Protein AF-A0A9P5RF65-F1 (afdb_monomer_lite)

Structure (mmCIF, N/CA/C/O backbone):
data_AF-A0A9P5RF65-F1
#
_entry.id   AF-A0A9P5RF65-F1
#
loop_
_atom_site.group_PDB
_atom_site.id
_atom_site.type_symbol
_atom_site.label_atom_id
_atom_site.label_alt_id
_atom_site.label_comp_id
_atom_site.label_asym_id
_atom_site.label_entity_id
_atom_site.label_seq_id
_atom_site.pdbx_PDB_ins_code
_atom_site.Cartn_x
_atom_site.Cartn_y
_atom_site.Cartn_z
_atom_site.occupancy
_atom_site.B_iso_or_equiv
_atom_site.auth_seq_id
_atom_site.auth_comp_id
_atom_site.auth_asym_id
_atom_site.auth_atom_id
_atom_site.pdbx_PDB_model_num
ATOM 1 N N . MET A 1 1 ? 21.392 26.574 -30.407 1.00 49.53 1 MET A N 1
ATOM 2 C CA . MET A 1 1 ? 20.134 25.913 -30.005 1.00 49.53 1 MET A CA 1
ATOM 3 C C . MET A 1 1 ? 20.421 24.426 -30.017 1.00 49.53 1 MET A C 1
ATOM 5 O O . MET A 1 1 ? 20.923 23.963 -31.031 1.00 49.53 1 MET A O 1
ATOM 9 N N . ALA A 1 2 ? 20.273 23.731 -28.889 1.00 62.09 2 ALA A N 1
ATOM 10 C CA . ALA A 1 2 ? 20.529 22.292 -28.839 1.00 62.09 2 ALA A CA 1
ATOM 11 C C . ALA A 1 2 ? 19.418 21.564 -29.612 1.00 62.09 2 ALA A C 1
ATOM 13 O O . ALA A 1 2 ? 18.245 21.875 -29.414 1.00 62.09 2 ALA A O 1
ATOM 14 N N . GLU A 1 3 ? 19.777 20.659 -30.522 1.00 73.19 3 GLU A N 1
ATOM 15 C CA . GLU A 1 3 ? 18.795 19.821 -31.211 1.00 73.19 3 GLU A CA 1
ATOM 16 C C . GLU A 1 3 ? 18.183 18.823 -30.223 1.00 73.19 3 GLU A C 1
ATOM 18 O O . GLU A 1 3 ? 18.904 18.109 -29.526 1.00 73.19 3 GLU A O 1
ATOM 23 N N . LEU A 1 4 ? 16.849 18.785 -30.167 1.00 75.06 4 LEU A N 1
ATOM 24 C CA . LEU A 1 4 ? 16.094 17.826 -29.361 1.00 75.06 4 LEU A CA 1
ATOM 25 C C . LEU A 1 4 ? 16.375 16.404 -29.846 1.00 75.06 4 LEU A C 1
ATOM 27 O O . LEU A 1 4 ? 16.258 16.111 -31.045 1.00 75.06 4 LEU A O 1
ATOM 31 N N . THR A 1 5 ? 16.711 15.517 -28.910 1.00 90.56 5 THR A N 1
ATOM 32 C CA . THR A 1 5 ? 16.950 14.109 -29.224 1.00 90.56 5 THR A CA 1
ATOM 33 C C . THR A 1 5 ? 15.652 13.438 -29.681 1.00 90.56 5 THR A C 1
ATOM 35 O O . THR A 1 5 ? 14.548 13.938 -29.453 1.00 90.56 5 THR A O 1
ATOM 38 N N . ALA A 1 6 ? 15.759 12.271 -30.323 1.00 83.00 6 ALA A N 1
ATOM 39 C CA . ALA A 1 6 ? 14.580 11.473 -30.669 1.00 83.00 6 ALA A CA 1
ATOM 40 C C . ALA A 1 6 ? 13.730 11.131 -29.429 1.00 83.00 6 ALA A C 1
ATOM 42 O O . ALA A 1 6 ? 12.507 11.075 -29.519 1.00 83.00 6 ALA A O 1
ATOM 43 N N . MET A 1 7 ? 14.376 10.965 -28.270 1.00 80.94 7 MET A N 1
ATOM 44 C CA . MET A 1 7 ? 13.692 10.705 -27.008 1.00 80.94 7 MET A CA 1
ATOM 45 C C . MET A 1 7 ? 12.928 11.931 -26.506 1.00 80.94 7 MET A C 1
ATOM 47 O O . MET A 1 7 ? 11.814 11.784 -26.017 1.00 80.94 7 MET A O 1
ATOM 51 N N . ASP A 1 8 ? 13.494 13.129 -26.638 1.00 84.12 8 ASP A N 1
ATOM 52 C CA . ASP A 1 8 ? 12.827 14.352 -26.180 1.00 84.12 8 ASP A CA 1
ATOM 53 C C . ASP A 1 8 ? 11.572 14.627 -27.013 1.00 84.12 8 ASP A C 1
ATOM 55 O O . ASP A 1 8 ? 10.498 14.838 -26.463 1.00 84.12 8 ASP A O 1
ATOM 59 N N . LYS A 1 9 ? 11.665 14.455 -28.338 1.00 88.75 9 LYS A N 1
ATOM 60 C CA . LYS A 1 9 ? 10.505 14.548 -29.240 1.00 88.75 9 LYS A CA 1
ATOM 61 C C . LYS A 1 9 ? 9.417 13.525 -28.903 1.00 88.75 9 LYS A C 1
ATOM 63 O O . LYS A 1 9 ? 8.235 13.841 -28.981 1.00 88.75 9 LYS A O 1
ATOM 68 N N . ALA A 1 10 ? 9.808 12.302 -28.538 1.00 84.31 10 ALA A N 1
ATOM 69 C CA . ALA A 1 10 ? 8.864 11.260 -28.146 1.00 84.31 10 ALA A CA 1
ATOM 70 C C . ALA A 1 10 ? 8.177 11.574 -26.808 1.00 84.31 10 ALA A C 1
ATOM 72 O O . ALA A 1 10 ? 6.979 11.339 -26.678 1.00 84.31 10 ALA A O 1
ATOM 73 N N . LYS A 1 11 ? 8.911 12.124 -25.830 1.00 79.81 11 LYS A N 1
ATOM 74 C CA . LYS A 1 11 ? 8.342 12.558 -24.545 1.00 79.81 11 LYS A CA 1
ATOM 75 C C . LYS A 1 11 ? 7.336 13.682 -24.734 1.00 79.81 11 LYS A C 1
ATOM 77 O O . LYS A 1 11 ? 6.240 13.581 -24.197 1.00 79.81 11 LYS A O 1
ATOM 82 N N . ASP A 1 12 ? 7.690 14.701 -25.510 1.00 88.62 12 ASP A N 1
ATOM 83 C CA . ASP A 1 12 ? 6.815 15.851 -25.745 1.00 88.62 12 ASP A CA 1
ATOM 84 C C . ASP A 1 12 ? 5.514 15.412 -26.429 1.00 88.62 12 ASP A C 1
ATOM 86 O O . ASP A 1 12 ? 4.427 15.711 -25.940 1.00 88.62 12 ASP A O 1
ATOM 90 N N . ALA A 1 13 ? 5.615 14.592 -27.480 1.00 89.75 13 ALA A N 1
ATOM 91 C CA . ALA A 1 13 ? 4.444 14.041 -28.160 1.00 8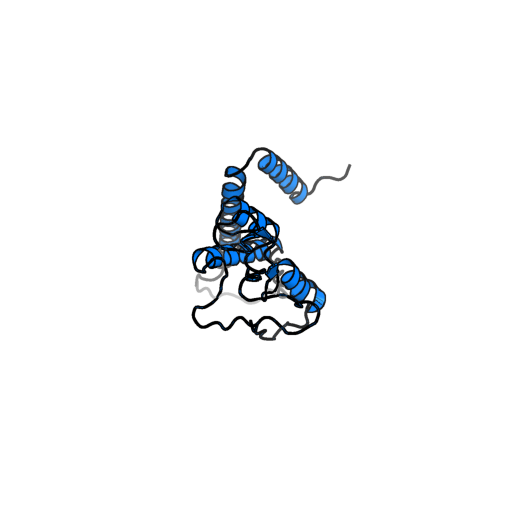9.75 13 ALA A CA 1
ATOM 92 C C . ALA A 1 13 ? 3.580 13.162 -27.238 1.00 89.75 13 ALA A C 1
ATOM 94 O O . ALA A 1 13 ? 2.355 13.178 -27.329 1.00 89.75 13 ALA A O 1
ATOM 95 N N . PHE A 1 14 ? 4.203 12.394 -26.340 1.00 89.19 14 PHE A N 1
ATOM 96 C CA . PHE A 1 14 ? 3.472 11.563 -25.388 1.00 89.19 14 PHE A CA 1
ATOM 97 C C . PHE A 1 14 ? 2.729 12.406 -24.346 1.00 89.19 14 PHE A C 1
ATOM 99 O O . PHE A 1 14 ? 1.573 12.125 -24.049 1.00 89.19 14 PHE A O 1
ATOM 106 N N . LEU A 1 15 ? 3.359 13.464 -23.828 1.00 85.50 15 LEU A N 1
ATOM 107 C CA . LEU A 1 15 ? 2.735 14.382 -22.874 1.00 85.50 15 LEU A CA 1
ATOM 108 C C . LEU A 1 15 ? 1.569 15.157 -23.496 1.00 85.50 15 LEU A C 1
ATOM 110 O O . LEU A 1 15 ? 0.539 15.314 -22.844 1.00 85.50 15 LEU A O 1
ATOM 114 N N . GLU A 1 16 ? 1.695 15.593 -24.752 1.00 89.75 16 GLU A N 1
ATOM 115 C CA . GLU A 1 16 ? 0.584 16.209 -25.489 1.00 89.75 16 GLU A CA 1
ATOM 116 C C . GLU A 1 16 ? -0.599 15.248 -25.635 1.00 89.75 16 GLU A C 1
ATOM 118 O O . GLU A 1 16 ? -1.745 15.654 -25.472 1.00 89.75 16 GLU A O 1
ATOM 123 N N . LEU A 1 17 ? -0.329 13.966 -25.884 1.00 87.81 17 LEU A N 1
ATOM 124 C CA . LEU A 1 17 ? -1.362 12.945 -26.032 1.00 87.81 17 LEU A CA 1
ATOM 125 C C . LEU A 1 17 ? -2.052 12.648 -24.691 1.00 87.81 17 LEU A C 1
ATOM 127 O O . LEU A 1 17 ? -3.280 12.602 -24.638 1.00 87.81 17 LEU A O 1
ATOM 131 N N . LEU A 1 18 ? -1.296 12.552 -23.591 1.00 83.94 18 LEU A N 1
ATOM 132 C CA . LEU A 1 18 ? -1.869 12.394 -22.247 1.00 83.94 18 LEU A CA 1
ATOM 133 C C . LEU A 1 18 ? -2.748 13.582 -21.850 1.00 83.94 18 LEU A C 1
ATOM 135 O O . LEU A 1 18 ? -3.785 13.387 -21.227 1.00 83.94 18 LEU A O 1
ATOM 139 N N . ALA A 1 19 ? -2.370 14.800 -22.244 1.00 86.06 19 ALA A N 1
ATOM 140 C CA . ALA A 1 19 ? -3.149 16.001 -21.958 1.00 86.06 19 ALA A CA 1
ATOM 141 C C . ALA A 1 19 ? -4.524 16.036 -22.655 1.00 86.06 19 ALA A C 1
ATOM 143 O O . ALA A 1 19 ? -5.353 16.870 -22.301 1.00 86.06 19 ALA A O 1
ATOM 144 N N . THR A 1 20 ? -4.772 15.162 -23.639 1.00 88.38 20 THR A N 1
ATOM 145 C CA . THR A 1 20 ? -6.076 15.048 -24.318 1.00 88.38 20 THR A CA 1
ATOM 146 C C . THR A 1 20 ? -7.027 14.024 -23.704 1.00 88.38 20 THR A C 1
ATOM 148 O O . THR A 1 20 ? -8.156 13.911 -24.173 1.00 88.38 20 THR A O 1
ATOM 151 N N . LEU A 1 21 ? -6.587 13.276 -22.690 1.00 84.88 21 LEU A N 1
ATOM 152 C CA . LEU A 1 21 ? -7.347 12.184 -22.083 1.00 84.88 21 LEU A CA 1
ATOM 153 C C . LEU A 1 21 ? -7.768 12.560 -20.661 1.00 84.88 21 LEU A C 1
ATOM 155 O O . LEU A 1 21 ? -6.962 13.089 -19.896 1.00 84.88 21 LEU A O 1
ATOM 159 N N . GLU A 1 22 ? -9.007 12.243 -20.282 1.00 83.38 22 GLU A N 1
ATOM 160 C CA . GLU A 1 22 ? -9.535 12.526 -18.942 1.00 83.38 22 GLU A CA 1
ATOM 161 C C . GLU A 1 22 ? -10.199 11.286 -18.314 1.00 83.38 22 GLU A C 1
ATOM 163 O O . GLU A 1 22 ? -10.797 10.455 -18.997 1.00 83.38 22 GLU A O 1
ATOM 168 N N . GLY A 1 23 ? -10.104 11.160 -16.984 1.00 71.69 23 GLY A N 1
ATOM 169 C CA . GLY A 1 23 ? -10.801 10.128 -16.205 1.00 71.69 23 GLY A CA 1
ATOM 170 C C . GLY A 1 23 ? -10.530 8.692 -16.678 1.00 71.69 23 GLY A C 1
ATOM 171 O O . GLY A 1 23 ? -9.379 8.268 -16.790 1.00 71.69 23 GLY A O 1
ATOM 172 N N . ASP A 1 24 ? -11.599 7.946 -16.964 1.00 61.53 24 ASP A N 1
ATOM 173 C CA . ASP A 1 24 ? -11.555 6.525 -17.348 1.00 61.53 24 ASP A CA 1
ATOM 174 C C . ASP A 1 24 ? -10.789 6.262 -18.664 1.00 61.53 24 ASP A C 1
ATOM 176 O O . ASP A 1 24 ? -10.278 5.157 -18.894 1.00 61.53 24 ASP A O 1
ATOM 180 N N . GLU A 1 25 ? -10.669 7.274 -19.532 1.00 61.06 25 GLU A N 1
ATOM 181 C CA . GLU A 1 25 ? -9.925 7.174 -20.794 1.00 61.06 25 GLU A CA 1
ATOM 182 C C . GLU A 1 25 ? -8.416 7.092 -20.550 1.00 61.06 25 GLU A C 1
ATOM 184 O O . GLU A 1 25 ? -7.720 6.349 -21.244 1.00 61.06 25 GLU A O 1
ATOM 189 N N . LEU A 1 26 ? -7.913 7.786 -19.525 1.00 67.12 26 LEU A N 1
ATOM 190 C CA . LEU A 1 26 ? -6.498 7.770 -19.159 1.00 67.12 26 LEU A CA 1
ATOM 191 C C . LEU A 1 26 ? -6.077 6.393 -18.626 1.00 67.12 26 LEU A C 1
ATOM 193 O O . LEU A 1 26 ? -5.028 5.876 -19.008 1.00 67.12 26 LEU A O 1
ATOM 197 N N . LEU A 1 27 ? -6.928 5.768 -17.808 1.00 60.69 27 LEU A N 1
ATOM 198 C CA . LEU A 1 27 ? -6.686 4.437 -17.242 1.00 60.69 27 LEU A CA 1
ATOM 199 C C . LEU A 1 27 ? -6.713 3.342 -18.324 1.00 60.69 27 LEU A C 1
ATOM 201 O O . LEU A 1 27 ? -5.876 2.433 -18.362 1.00 60.69 27 LEU A O 1
ATOM 205 N N . SER A 1 28 ? -7.652 3.465 -19.265 1.00 65.06 28 SER A N 1
ATOM 206 C CA . SER A 1 28 ? -7.731 2.586 -20.437 1.00 65.06 28 SER A CA 1
ATOM 207 C C . SER A 1 28 ? -6.514 2.762 -21.351 1.00 65.06 28 SER A C 1
ATOM 209 O O . SER A 1 28 ? -5.967 1.787 -21.875 1.00 65.06 28 SER A O 1
ATOM 211 N N . PHE A 1 29 ? -6.052 4.004 -21.511 1.00 77.00 29 PHE A N 1
ATOM 212 C CA . PHE A 1 29 ? -4.879 4.328 -22.307 1.00 77.00 29 PHE A CA 1
ATOM 213 C C . PHE A 1 29 ? -3.577 3.826 -21.674 1.00 77.00 29 PHE A C 1
ATOM 215 O O . PHE A 1 29 ? -2.735 3.288 -22.390 1.00 77.00 29 PHE A O 1
ATOM 222 N N . GLU A 1 30 ? -3.421 3.907 -20.351 1.00 75.06 30 GLU A N 1
ATOM 223 C CA . GLU A 1 30 ? -2.270 3.334 -19.637 1.00 75.06 30 GLU A CA 1
ATOM 224 C C . GLU A 1 30 ? -2.135 1.831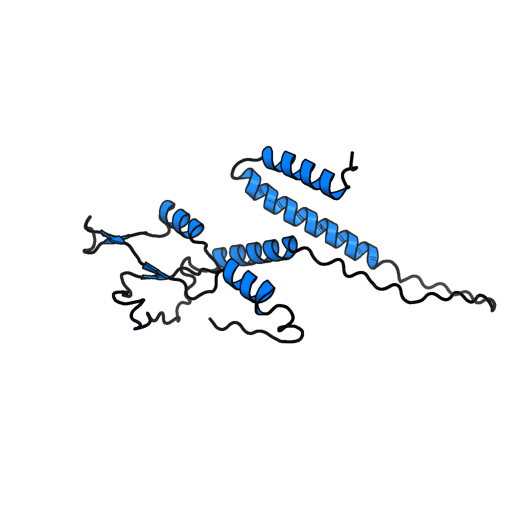 -19.920 1.00 75.06 30 GLU A C 1
ATOM 226 O O . GLU A 1 30 ? -1.061 1.346 -20.295 1.00 75.06 30 GLU A O 1
ATOM 231 N N . THR A 1 31 ? -3.251 1.107 -19.820 1.00 65.56 31 THR A N 1
ATOM 232 C CA . THR A 1 31 ? -3.312 -0.333 -20.101 1.00 65.56 31 THR A CA 1
ATOM 233 C C . THR A 1 31 ? -2.901 -0.632 -21.546 1.00 65.56 31 THR A C 1
ATOM 235 O O . THR A 1 31 ? -2.099 -1.536 -21.799 1.00 65.56 31 THR A O 1
ATOM 238 N N . PHE A 1 32 ? -3.405 0.155 -22.501 1.00 82.38 32 PHE A N 1
ATOM 239 C CA . PHE A 1 32 ? -3.067 0.025 -23.917 1.00 82.38 32 PHE A CA 1
ATOM 240 C C . PHE A 1 32 ? -1.583 0.296 -24.196 1.00 82.38 32 PHE A C 1
ATOM 242 O O . PHE A 1 32 ? -0.930 -0.506 -24.863 1.00 82.38 32 PHE A O 1
ATOM 249 N N . VAL A 1 33 ? -1.031 1.397 -23.674 1.00 82.56 33 VAL A N 1
ATOM 250 C CA . VAL A 1 33 ? 0.380 1.763 -23.872 1.00 82.56 33 VAL A CA 1
ATOM 251 C C . VAL A 1 33 ? 1.293 0.679 -23.306 1.00 82.56 33 VAL A C 1
ATOM 253 O O . VAL A 1 33 ? 2.257 0.291 -23.968 1.00 82.56 33 VAL A O 1
ATOM 256 N N . GLY A 1 34 ? 0.967 0.141 -22.127 1.00 69.94 34 GLY A N 1
ATOM 257 C CA . GLY A 1 34 ? 1.689 -0.985 -21.536 1.00 69.94 34 GLY A CA 1
ATOM 258 C C . GLY A 1 34 ? 1.731 -2.208 -22.459 1.00 69.94 34 GLY A C 1
ATOM 259 O O . GLY A 1 34 ? 2.813 -2.731 -22.735 1.00 69.94 34 GLY A O 1
ATOM 260 N N . ALA A 1 35 ? 0.577 -2.619 -22.994 1.00 71.31 35 ALA A N 1
ATOM 261 C CA . ALA A 1 35 ? 0.474 -3.758 -23.908 1.00 71.31 35 ALA A CA 1
ATOM 262 C C . ALA A 1 35 ? 1.208 -3.524 -25.243 1.00 71.31 35 ALA A C 1
ATOM 264 O O . ALA A 1 35 ? 1.950 -4.392 -25.702 1.00 71.31 35 ALA A O 1
ATOM 265 N N . ALA A 1 36 ? 1.064 -2.339 -25.842 1.00 77.19 36 ALA A N 1
ATOM 266 C CA . ALA A 1 36 ? 1.695 -1.999 -27.118 1.00 77.19 36 ALA A CA 1
ATOM 267 C C . ALA A 1 36 ? 3.231 -1.952 -27.020 1.00 77.19 36 ALA A C 1
ATOM 269 O O . ALA A 1 36 ? 3.944 -2.393 -27.926 1.00 77.19 36 ALA A O 1
ATOM 270 N N . VAL A 1 37 ? 3.763 -1.441 -25.904 1.00 80.50 37 VAL A N 1
ATOM 271 C CA . VAL A 1 37 ? 5.209 -1.445 -25.641 1.00 80.50 37 VAL A CA 1
ATOM 272 C C . VAL A 1 37 ? 5.720 -2.873 -25.441 1.00 80.50 37 VAL A C 1
ATOM 274 O O . VAL A 1 37 ? 6.795 -3.208 -25.943 1.00 80.50 37 VAL A O 1
ATOM 277 N N . GLU A 1 38 ? 4.964 -3.725 -24.746 1.00 73.38 38 GLU A N 1
ATOM 278 C CA . GLU A 1 38 ? 5.315 -5.135 -24.551 1.00 73.38 38 GLU A CA 1
ATOM 279 C C . GLU A 1 38 ? 5.379 -5.898 -25.881 1.00 73.38 38 GLU A C 1
ATOM 281 O O . GLU A 1 38 ? 6.390 -6.548 -26.160 1.00 73.38 38 GLU A O 1
ATOM 286 N N . GLU A 1 39 ? 4.372 -5.737 -26.742 1.00 78.31 39 GLU A N 1
ATOM 287 C CA . GLU A 1 39 ? 4.328 -6.354 -28.071 1.00 78.31 39 GLU A CA 1
ATOM 288 C C . GLU A 1 39 ? 5.531 -5.929 -28.927 1.00 78.31 39 GLU A C 1
ATOM 290 O O . GLU A 1 39 ? 6.229 -6.760 -29.513 1.00 78.31 39 GLU A O 1
ATOM 295 N N . ARG A 1 40 ? 5.849 -4.627 -28.943 1.00 75.69 40 ARG A N 1
ATOM 296 C CA . ARG A 1 40 ? 6.978 -4.099 -29.720 1.00 75.69 40 ARG A CA 1
ATOM 297 C C . ARG A 1 40 ? 8.323 -4.628 -29.227 1.00 75.69 40 ARG A C 1
ATOM 299 O O . ARG A 1 40 ? 9.196 -4.930 -30.039 1.00 75.69 40 ARG A O 1
ATOM 306 N N . LEU A 1 41 ? 8.501 -4.753 -27.912 1.00 72.88 41 LEU A N 1
ATOM 307 C CA . LEU A 1 41 ? 9.708 -5.339 -27.325 1.00 72.88 41 LEU A CA 1
ATOM 308 C C . LEU A 1 41 ? 9.827 -6.834 -27.632 1.00 72.88 41 LEU A C 1
ATOM 310 O O . LEU A 1 41 ? 10.941 -7.343 -27.767 1.00 72.88 41 LEU A O 1
ATOM 314 N N . GLN A 1 42 ? 8.704 -7.542 -27.737 1.00 70.31 42 GLN A N 1
ATOM 315 C CA . GLN A 1 42 ? 8.696 -8.953 -28.090 1.00 70.31 42 GLN A CA 1
ATOM 316 C C . GLN A 1 42 ? 9.099 -9.172 -29.552 1.00 70.31 42 GLN A C 1
ATOM 318 O O . GLN A 1 42 ? 9.996 -9.977 -29.795 1.00 70.31 42 GLN A O 1
ATOM 323 N N . MET A 1 43 ? 8.572 -8.370 -30.485 1.00 71.31 43 MET A N 1
ATOM 324 C CA . MET A 1 43 ? 8.991 -8.397 -31.895 1.00 71.31 43 MET A CA 1
ATOM 325 C C . MET A 1 43 ? 10.502 -8.169 -32.054 1.00 71.31 43 MET A C 1
ATOM 327 O O . MET A 1 43 ? 11.176 -8.933 -32.735 1.00 71.31 43 MET A O 1
ATOM 331 N N . ILE A 1 44 ? 11.063 -7.172 -31.358 1.00 73.00 44 ILE A N 1
ATOM 332 C CA . ILE A 1 44 ? 12.507 -6.871 -31.414 1.00 73.00 44 ILE A CA 1
ATOM 333 C C . ILE A 1 44 ? 13.354 -8.051 -30.896 1.00 73.00 44 ILE A C 1
ATOM 335 O O . ILE A 1 44 ? 14.452 -8.302 -31.389 1.00 73.00 44 ILE A O 1
ATOM 339 N N . ASN A 1 45 ? 12.856 -8.795 -29.904 1.00 65.69 45 ASN A N 1
ATOM 340 C CA . ASN A 1 45 ? 13.549 -9.968 -29.362 1.00 65.69 45 ASN A CA 1
ATOM 341 C C . ASN A 1 45 ? 13.414 -11.222 -30.247 1.00 65.69 45 ASN A C 1
ATOM 343 O O . ASN A 1 45 ? 14.256 -12.118 -30.149 1.00 65.69 45 ASN A O 1
ATOM 347 N N . GLU A 1 46 ? 12.365 -11.310 -31.066 1.00 58.66 46 GLU A N 1
ATOM 348 C CA . GLU A 1 46 ? 12.123 -12.411 -32.007 1.00 58.66 46 GLU A CA 1
ATOM 349 C C . GLU A 1 46 ? 12.909 -12.216 -33.312 1.00 58.66 46 GLU A C 1
ATOM 351 O O . GLU A 1 46 ? 13.597 -13.141 -33.738 1.00 58.66 46 GLU A O 1
ATOM 356 N N . GLU A 1 47 ? 12.975 -10.990 -33.843 1.00 55.12 47 GLU A N 1
ATOM 357 C CA . GLU A 1 47 ? 13.818 -10.637 -35.003 1.00 55.12 47 GLU A CA 1
ATOM 358 C C . GLU A 1 47 ? 15.322 -10.901 -34.762 1.00 55.12 47 GLU A C 1
ATOM 360 O O . GLU A 1 47 ? 16.094 -11.084 -35.702 1.00 55.12 47 GLU A O 1
ATOM 365 N N . GLY A 1 48 ? 15.757 -10.982 -33.498 1.00 50.28 48 GLY A N 1
ATOM 366 C CA . GLY A 1 48 ? 17.119 -11.367 -33.115 1.00 50.28 48 GLY A CA 1
ATOM 367 C C . GLY A 1 48 ? 17.390 -12.880 -33.044 1.00 50.28 48 GLY A C 1
ATOM 368 O O . GLY A 1 48 ? 18.532 -13.267 -32.782 1.00 50.28 48 GLY A O 1
ATOM 369 N N . LYS A 1 49 ? 16.376 -13.743 -33.224 1.00 47.53 49 LYS A N 1
ATOM 370 C CA . LYS A 1 49 ? 16.494 -15.214 -33.122 1.00 47.53 49 LYS A CA 1
ATOM 371 C C . LYS A 1 49 ? 16.504 -15.948 -34.465 1.00 47.53 49 LYS A C 1
ATOM 373 O O . LYS A 1 49 ? 17.044 -17.050 -34.513 1.00 47.53 49 LYS A O 1
ATOM 378 N N . ASP A 1 50 ? 16.029 -15.338 -35.548 1.00 41.47 50 ASP A N 1
ATOM 379 C CA . ASP A 1 50 ? 15.927 -15.985 -36.870 1.00 41.47 50 ASP A CA 1
ATOM 380 C C . ASP A 1 50 ? 17.230 -15.950 -37.705 1.00 41.47 50 ASP A C 1
ATOM 382 O O . ASP A 1 50 ? 17.235 -16.220 -38.904 1.00 41.47 50 ASP A O 1
ATOM 386 N N . GLY A 1 51 ? 18.373 -15.646 -37.079 1.00 43.16 51 GLY A N 1
ATOM 387 C CA . GLY A 1 51 ? 19.681 -15.546 -37.742 1.00 43.16 51 GLY A CA 1
ATOM 388 C C . GLY A 1 51 ? 20.509 -16.837 -37.833 1.00 43.16 51 GLY A C 1
ATOM 389 O O . GLY A 1 51 ? 21.639 -16.779 -38.313 1.00 43.16 51 GLY A O 1
ATOM 390 N N . HIS A 1 52 ? 20.014 -17.994 -37.377 1.00 47.47 52 HIS A N 1
ATOM 391 C CA . HIS A 1 52 ? 20.748 -19.261 -37.499 1.00 47.47 52 HIS A CA 1
ATOM 392 C C . HIS A 1 52 ? 19.841 -20.435 -37.866 1.00 47.47 52 HIS A C 1
ATOM 394 O O . HIS A 1 52 ? 19.211 -21.045 -37.007 1.00 47.47 52 HIS A O 1
ATOM 400 N N . GLY A 1 53 ? 19.859 -20.798 -39.149 1.00 41.06 53 GLY A N 1
ATOM 401 C CA . GLY A 1 53 ? 19.331 -22.077 -39.604 1.00 41.06 53 GLY A CA 1
ATOM 402 C C . GLY A 1 53 ? 19.039 -22.112 -41.095 1.00 41.06 53 GLY A C 1
ATOM 403 O O . GLY A 1 53 ? 17.880 -22.086 -41.481 1.00 41.06 53 GLY A O 1
ATOM 404 N N . HIS A 1 54 ? 20.075 -22.206 -41.929 1.00 35.03 54 HIS A N 1
ATOM 405 C CA . HIS A 1 54 ? 19.938 -22.905 -43.205 1.00 35.03 54 HIS A CA 1
ATOM 406 C C . HIS A 1 54 ? 21.279 -23.517 -43.611 1.00 35.03 54 HIS A C 1
ATOM 408 O O . HIS A 1 54 ? 22.221 -22.815 -43.977 1.00 35.03 54 HIS A O 1
ATOM 414 N N . ASP A 1 55 ? 21.338 -24.843 -43.495 1.00 42.66 55 ASP A N 1
ATOM 415 C CA . ASP A 1 55 ? 22.379 -25.698 -44.048 1.00 42.66 55 ASP A CA 1
ATOM 416 C C . ASP A 1 55 ? 22.483 -25.486 -45.561 1.00 42.66 55 ASP A C 1
ATOM 418 O O . ASP A 1 55 ? 21.483 -25.585 -46.273 1.00 42.66 55 ASP A O 1
ATOM 422 N N . HIS A 1 56 ? 23.697 -25.241 -46.051 1.00 36.50 56 HIS A N 1
ATOM 423 C CA . HIS A 1 56 ? 24.071 -25.543 -47.427 1.00 36.50 56 HIS A CA 1
ATOM 424 C C . HIS A 1 56 ? 25.563 -25.881 -47.492 1.00 36.50 56 HIS A C 1
ATOM 426 O O . HIS A 1 56 ? 26.426 -25.041 -47.234 1.00 36.50 56 HIS A O 1
ATOM 432 N N . ASP A 1 57 ? 25.836 -27.135 -47.849 1.00 40.50 57 ASP A N 1
ATOM 433 C CA . ASP A 1 57 ? 27.143 -27.651 -48.237 1.00 40.50 57 ASP A CA 1
ATOM 434 C C . ASP A 1 57 ? 27.764 -26.807 -49.358 1.00 40.50 57 ASP A C 1
ATOM 436 O O . ASP A 1 57 ? 27.145 -26.638 -50.407 1.00 40.50 57 ASP A O 1
ATOM 440 N N . HIS A 1 58 ? 29.006 -26.347 -49.174 1.00 33.50 58 HIS A N 1
ATOM 441 C CA . HIS A 1 58 ? 29.955 -26.127 -50.269 1.00 33.50 58 HIS A CA 1
ATOM 442 C C . HIS A 1 58 ? 31.401 -26.044 -49.744 1.00 33.50 58 HIS A C 1
ATOM 444 O O . HIS A 1 58 ? 31.785 -25.107 -49.048 1.00 33.50 58 HIS A O 1
ATOM 450 N N . GLU A 1 59 ? 32.224 -27.025 -50.124 1.00 38.22 59 GLU A N 1
ATOM 451 C CA . GLU A 1 59 ? 33.687 -26.946 -50.061 1.00 38.22 59 GLU A CA 1
ATOM 452 C C . GLU A 1 59 ? 34.213 -25.859 -51.016 1.00 38.22 59 GLU A C 1
ATOM 454 O O . GLU A 1 59 ? 33.842 -25.889 -52.188 1.00 38.22 59 GLU A O 1
ATOM 459 N N . HIS A 1 60 ? 35.137 -24.991 -50.566 1.00 33.03 60 HIS A N 1
ATOM 460 C CA . HIS A 1 60 ? 36.325 -24.525 -51.320 1.00 33.03 60 HIS A CA 1
ATOM 461 C C . HIS A 1 60 ? 37.225 -23.565 -50.501 1.00 33.03 60 HIS A C 1
ATOM 463 O O . HIS A 1 60 ? 36.797 -22.480 -50.129 1.00 33.03 60 HIS A O 1
ATOM 469 N N . GLY A 1 61 ? 38.511 -23.929 -50.355 1.00 29.67 61 GLY A N 1
ATOM 470 C CA . GLY A 1 61 ? 39.666 -23.014 -50.484 1.00 29.67 61 GLY A CA 1
ATOM 471 C C . GLY A 1 61 ? 40.151 -22.207 -49.257 1.00 29.67 61 GLY A C 1
ATOM 472 O O . GLY A 1 61 ? 39.354 -21.528 -48.621 1.00 29.67 61 GLY A O 1
ATOM 473 N N . PRO A 1 62 ? 41.467 -22.199 -48.935 1.00 38.47 62 PRO A N 1
ATOM 474 C CA . PRO A 1 62 ? 42.004 -21.564 -47.732 1.00 38.47 62 PRO A CA 1
ATOM 475 C C . PRO A 1 62 ? 42.388 -20.091 -47.954 1.00 38.47 62 PRO A C 1
ATOM 477 O O . PRO A 1 62 ? 43.076 -19.763 -48.919 1.00 38.47 62 PRO A O 1
ATOM 480 N N . GLY A 1 63 ? 42.055 -19.230 -46.988 1.00 37.56 63 GLY A N 1
ATOM 481 C CA . GLY A 1 63 ? 42.776 -17.974 -46.761 1.00 37.56 63 GLY A CA 1
ATOM 482 C C . GLY A 1 63 ? 41.939 -16.697 -46.774 1.00 37.56 63 GLY A C 1
ATOM 483 O O . GLY A 1 63 ? 41.912 -15.987 -47.771 1.00 37.56 63 GLY A O 1
ATOM 484 N N . CYS A 1 64 ? 41.395 -16.329 -45.613 1.00 27.88 64 CYS A N 1
ATOM 485 C CA . CYS A 1 64 ? 41.257 -14.929 -45.206 1.00 27.88 64 CYS A CA 1
ATOM 486 C C . CYS A 1 64 ? 41.085 -14.849 -43.679 1.00 27.88 64 CYS A C 1
ATOM 488 O O . CYS A 1 64 ? 40.082 -15.293 -43.126 1.00 27.88 64 CYS A O 1
ATOM 490 N N . ASN A 1 65 ? 42.091 -14.298 -42.994 1.00 37.56 65 ASN A N 1
ATOM 491 C CA . ASN A 1 65 ? 42.002 -13.933 -41.583 1.00 37.56 65 ASN A CA 1
ATOM 492 C C . ASN A 1 65 ? 41.055 -12.736 -41.449 1.00 37.56 65 ASN A C 1
ATOM 494 O O . ASN A 1 65 ? 41.405 -11.643 -41.888 1.00 37.56 65 ASN A O 1
ATOM 498 N N . HIS A 1 66 ? 39.905 -12.925 -40.806 1.00 32.47 66 HIS A N 1
ATOM 499 C CA . HIS A 1 66 ? 39.137 -11.829 -40.226 1.00 32.47 66 HIS A CA 1
ATOM 500 C C . HIS A 1 66 ? 38.950 -12.096 -38.734 1.00 32.47 66 HIS A C 1
ATOM 502 O O . HIS A 1 66 ? 38.182 -12.958 -38.314 1.00 32.47 66 HIS A O 1
ATOM 508 N N . ASP A 1 67 ? 39.738 -11.357 -37.959 1.00 34.53 67 ASP A N 1
ATOM 509 C CA . ASP A 1 67 ? 39.597 -11.166 -36.525 1.00 34.53 67 ASP A CA 1
ATOM 510 C C . ASP A 1 67 ? 38.241 -10.499 -36.251 1.00 34.53 67 ASP A C 1
ATOM 512 O O . ASP A 1 67 ? 38.040 -9.317 -36.531 1.00 34.53 67 ASP A O 1
ATOM 516 N N . HIS A 1 68 ? 37.286 -11.285 -35.761 1.00 35.94 68 HIS A N 1
ATOM 517 C CA . HIS A 1 68 ? 36.039 -10.793 -35.194 1.00 35.94 68 HIS A CA 1
ATOM 518 C C . HIS A 1 68 ? 36.025 -11.173 -33.717 1.00 35.94 68 HIS A C 1
ATOM 520 O O . HIS A 1 68 ? 35.582 -12.256 -33.332 1.00 35.94 68 HIS A O 1
ATOM 526 N N . GLY A 1 69 ? 36.548 -10.267 -32.889 1.00 31.72 69 GLY A N 1
ATOM 527 C CA . GLY A 1 69 ? 36.338 -10.307 -31.448 1.00 31.72 69 GLY A CA 1
ATOM 528 C C . GLY A 1 69 ? 34.834 -10.337 -31.124 1.00 31.72 69 GLY A C 1
ATOM 529 O O . GLY A 1 69 ? 34.045 -9.732 -31.857 1.00 31.72 69 GLY A O 1
ATOM 530 N N . PRO A 1 70 ? 34.404 -11.038 -30.058 1.00 33.31 70 PRO A N 1
ATOM 531 C CA . PRO A 1 70 ? 32.994 -11.130 -29.705 1.00 33.31 70 PRO A CA 1
ATOM 532 C C . PRO A 1 70 ? 32.430 -9.738 -29.412 1.00 33.31 70 PRO A C 1
ATOM 534 O O . PRO A 1 70 ? 32.895 -9.049 -28.505 1.00 33.31 70 PRO A O 1
ATOM 537 N N . VAL A 1 71 ? 31.420 -9.330 -30.179 1.00 33.59 71 VAL A N 1
ATOM 538 C CA . VAL A 1 71 ? 30.626 -8.134 -29.891 1.00 33.59 71 VAL A CA 1
ATOM 539 C C . VAL A 1 71 ? 29.861 -8.398 -28.596 1.00 33.59 71 VAL A C 1
ATOM 541 O O . VAL A 1 71 ? 29.018 -9.296 -28.535 1.00 33.59 71 VAL A O 1
ATOM 544 N N . GLU A 1 72 ? 30.185 -7.638 -27.550 1.00 35.09 72 GLU A N 1
ATOM 545 C CA . GLU A 1 72 ? 29.450 -7.651 -26.291 1.00 35.09 72 GLU A CA 1
ATOM 546 C C . GLU A 1 72 ? 27.977 -7.324 -26.571 1.00 35.09 72 GLU A C 1
ATOM 548 O O . GLU A 1 72 ? 27.641 -6.250 -27.077 1.00 35.09 72 GLU A O 1
ATOM 553 N N . LYS A 1 73 ? 27.086 -8.275 -26.267 1.00 35.91 73 LYS A N 1
ATOM 554 C CA . LYS A 1 73 ? 25.642 -8.037 -26.237 1.00 35.91 73 LYS A CA 1
ATOM 555 C C . LYS A 1 73 ? 25.387 -6.947 -25.203 1.00 35.91 73 LYS A C 1
ATOM 557 O O . LYS A 1 73 ? 25.468 -7.202 -24.006 1.00 35.91 73 LYS A O 1
ATOM 562 N N . GLY A 1 74 ? 25.096 -5.740 -25.676 1.00 33.62 74 GLY A N 1
ATOM 563 C CA . GLY A 1 74 ? 24.597 -4.669 -24.832 1.00 33.62 74 GLY A CA 1
ATOM 564 C C . GLY A 1 74 ? 23.292 -5.121 -24.192 1.00 33.62 74 GLY A C 1
ATOM 565 O O . GLY A 1 74 ? 22.273 -5.240 -24.871 1.00 33.62 74 GLY A O 1
ATOM 566 N N . ASP A 1 75 ? 23.333 -5.392 -22.891 1.00 33.88 75 ASP A N 1
ATOM 567 C CA . ASP A 1 75 ? 22.143 -5.526 -22.068 1.00 33.88 75 ASP A CA 1
ATOM 568 C C . ASP A 1 75 ? 21.379 -4.200 -22.155 1.00 33.88 75 ASP A C 1
ATOM 570 O O . ASP A 1 75 ? 21.718 -3.218 -21.491 1.00 33.88 75 ASP A O 1
ATOM 574 N N . VAL A 1 76 ? 20.351 -4.144 -23.005 1.00 39.94 76 VAL A N 1
ATOM 575 C CA . VAL A 1 76 ? 19.382 -3.050 -22.984 1.00 39.94 76 VAL A CA 1
ATOM 576 C C . VAL A 1 76 ? 18.710 -3.129 -21.620 1.00 39.94 76 VAL A C 1
ATOM 578 O O . VAL A 1 76 ? 17.857 -3.985 -21.374 1.00 39.94 76 VAL A O 1
ATOM 581 N N . ALA A 1 77 ? 19.168 -2.285 -20.696 1.00 42.72 77 ALA A N 1
ATOM 582 C CA . ALA A 1 77 ? 18.662 -2.210 -19.340 1.00 42.72 77 ALA A CA 1
ATOM 583 C C . ALA A 1 77 ? 17.137 -2.067 -19.399 1.00 42.72 77 ALA A C 1
ATOM 585 O O . ALA A 1 77 ? 16.614 -1.038 -19.827 1.00 42.72 77 ALA A O 1
ATOM 586 N N . ARG A 1 78 ? 16.417 -3.128 -19.008 1.00 46.25 78 ARG A N 1
ATOM 587 C CA . ARG A 1 78 ? 14.954 -3.115 -18.896 1.00 46.25 78 ARG A CA 1
ATOM 588 C C . ARG A 1 78 ? 14.582 -1.935 -17.998 1.00 46.25 78 ARG A C 1
ATOM 590 O O . ARG A 1 78 ? 14.889 -1.956 -16.805 1.00 46.25 78 ARG A O 1
ATOM 597 N N . SER A 1 79 ? 13.988 -0.911 -18.610 1.00 50.25 79 SER A N 1
ATOM 598 C CA . SER A 1 79 ? 13.608 0.361 -17.990 1.00 50.25 79 SER A CA 1
ATOM 599 C C . SER A 1 79 ? 12.848 0.140 -16.678 1.00 50.25 79 SER A C 1
ATOM 601 O O . SER A 1 79 ? 12.039 -0.786 -16.574 1.00 50.25 79 SER A O 1
ATOM 603 N N . GLU A 1 80 ? 13.083 0.998 -15.682 1.00 51.44 80 GLU A N 1
ATOM 604 C CA . GLU A 1 80 ? 12.345 1.018 -14.409 1.00 51.44 80 GLU A CA 1
ATOM 605 C C . GLU A 1 80 ? 10.821 1.064 -14.617 1.00 51.44 80 GLU A C 1
ATOM 607 O O . GLU A 1 80 ? 10.088 0.425 -13.862 1.00 51.44 80 GLU A O 1
ATOM 612 N N . GLY A 1 81 ? 10.360 1.674 -15.718 1.00 51.56 81 GLY A N 1
ATOM 613 C CA . GLY A 1 81 ? 8.954 1.681 -16.141 1.00 51.56 81 GLY A CA 1
ATOM 614 C C . GLY A 1 81 ? 8.357 0.281 -16.348 1.00 51.56 81 GLY A C 1
ATOM 615 O O . GLY A 1 81 ? 7.210 0.030 -16.000 1.00 51.56 81 GLY A O 1
ATOM 616 N N . SER A 1 82 ? 9.152 -0.685 -16.819 1.00 65.88 82 SER A N 1
ATOM 617 C CA . SER A 1 82 ? 8.698 -2.076 -16.980 1.00 65.88 82 SER A CA 1
ATOM 618 C C . SER A 1 82 ? 8.540 -2.798 -15.635 1.00 65.88 82 SER A C 1
ATOM 620 O O . SER A 1 82 ? 7.733 -3.721 -15.518 1.00 65.88 82 SER A O 1
ATOM 622 N N . LYS A 1 83 ? 9.299 -2.397 -14.606 1.00 73.56 83 LYS A N 1
ATOM 623 C CA . LYS A 1 83 ? 9.236 -3.017 -13.273 1.00 73.56 83 LYS A CA 1
ATOM 624 C C . LYS A 1 83 ? 8.026 -2.523 -12.488 1.00 73.56 83 LYS A C 1
ATOM 626 O O . LYS A 1 83 ? 7.341 -3.346 -11.892 1.00 73.56 83 LYS A O 1
ATOM 631 N N . ILE A 1 84 ? 7.750 -1.216 -12.521 1.00 76.38 84 ILE A N 1
ATOM 632 C CA . ILE A 1 84 ? 6.575 -0.648 -11.848 1.00 76.38 84 ILE A CA 1
ATOM 633 C C . ILE A 1 84 ? 5.274 -1.134 -12.485 1.00 76.38 84 ILE A C 1
ATOM 635 O O . ILE A 1 84 ? 4.377 -1.558 -11.771 1.00 76.38 84 ILE A O 1
ATOM 639 N N . PHE A 1 85 ? 5.222 -1.226 -13.817 1.00 75.69 85 PHE A N 1
ATOM 640 C CA . PHE A 1 85 ? 4.066 -1.782 -14.519 1.00 75.69 85 PHE A CA 1
ATOM 641 C C . PHE A 1 85 ? 3.763 -3.227 -14.090 1.00 75.69 85 PHE A C 1
ATOM 643 O O . PHE A 1 85 ? 2.621 -3.586 -13.815 1.00 75.69 85 PHE A O 1
ATOM 650 N N . ARG A 1 86 ? 4.801 -4.064 -13.958 1.00 83.94 86 ARG A N 1
ATOM 651 C CA . ARG A 1 86 ? 4.645 -5.437 -13.452 1.00 83.94 86 ARG A CA 1
ATOM 652 C C . ARG A 1 86 ? 4.161 -5.480 -12.007 1.00 83.94 86 ARG A C 1
ATOM 654 O O . ARG A 1 86 ? 3.350 -6.341 -11.690 1.00 83.94 86 ARG A O 1
ATOM 661 N N . LEU A 1 87 ? 4.656 -4.587 -11.150 1.00 85.00 87 LEU A N 1
ATOM 662 C CA . LEU A 1 87 ? 4.193 -4.486 -9.764 1.00 85.00 87 LEU A CA 1
ATOM 663 C C . LEU A 1 87 ? 2.714 -4.095 -9.707 1.00 85.00 87 LEU A C 1
ATOM 665 O O . LEU A 1 87 ? 1.952 -4.772 -9.027 1.00 85.00 87 LEU A O 1
ATOM 669 N N . ASN A 1 88 ? 2.295 -3.095 -10.484 1.00 83.25 88 ASN A N 1
ATOM 670 C CA . ASN A 1 88 ? 0.896 -2.666 -10.549 1.00 83.25 88 ASN A CA 1
ATOM 671 C C . ASN A 1 88 ? -0.023 -3.797 -11.025 1.00 83.25 88 ASN A C 1
ATOM 673 O O . ASN A 1 88 ? -1.073 -4.027 -10.431 1.00 83.25 88 ASN A O 1
ATOM 677 N N . LYS A 1 89 ? 0.408 -4.574 -12.026 1.00 88.19 89 LYS A N 1
ATOM 678 C CA . LYS A 1 89 ? -0.337 -5.754 -12.483 1.00 88.19 89 LYS A CA 1
ATOM 679 C C . LYS A 1 89 ? -0.483 -6.815 -11.388 1.00 88.19 89 LYS A C 1
ATOM 681 O O . LYS A 1 89 ? -1.558 -7.376 -11.228 1.00 88.19 89 LYS A O 1
ATOM 686 N N . ILE A 1 90 ? 0.576 -7.076 -10.617 1.00 90.81 90 ILE A N 1
ATOM 687 C CA . ILE A 1 90 ? 0.515 -8.009 -9.479 1.00 90.81 90 ILE A CA 1
ATOM 688 C C . ILE A 1 90 ? -0.474 -7.501 -8.425 1.00 90.81 90 ILE A C 1
ATOM 690 O O . ILE A 1 90 ? -1.280 -8.282 -7.930 1.00 90.81 90 ILE A O 1
ATOM 694 N N . ILE A 1 91 ? -0.435 -6.207 -8.100 1.00 91.31 91 ILE A N 1
ATOM 695 C CA . ILE A 1 91 ? -1.359 -5.594 -7.138 1.00 91.31 91 ILE A CA 1
ATOM 696 C C . ILE A 1 91 ? -2.804 -5.764 -7.607 1.00 91.31 91 ILE A C 1
ATOM 698 O O . ILE A 1 91 ? -3.639 -6.232 -6.835 1.00 91.31 91 ILE A O 1
ATOM 702 N N . GLN A 1 92 ? -3.093 -5.451 -8.871 1.00 91.31 92 GLN A N 1
ATOM 703 C CA . GLN A 1 92 ? -4.431 -5.607 -9.438 1.00 91.31 92 GLN A CA 1
ATOM 704 C C . GLN A 1 92 ? -4.904 -7.067 -9.386 1.00 91.31 92 GLN A C 1
ATOM 706 O O . GLN A 1 92 ? -5.973 -7.343 -8.843 1.00 91.31 92 GLN A O 1
ATOM 711 N N . ASP A 1 93 ? -4.079 -8.004 -9.860 1.00 93.19 93 ASP A N 1
ATOM 712 C CA . ASP A 1 93 ? -4.390 -9.437 -9.844 1.00 93.19 93 ASP A CA 1
ATOM 713 C C . ASP A 1 93 ? -4.679 -9.951 -8.420 1.00 93.19 93 ASP A C 1
ATOM 715 O O . ASP A 1 93 ? -5.510 -10.842 -8.233 1.00 93.19 93 ASP A O 1
ATOM 719 N N . LEU A 1 94 ? -3.984 -9.421 -7.407 1.00 92.06 94 LEU A N 1
ATOM 720 C CA . LEU A 1 94 ? -4.193 -9.786 -6.005 1.00 92.06 94 LEU A CA 1
ATOM 721 C C . LEU A 1 94 ? -5.468 -9.160 -5.430 1.00 92.06 94 LEU A C 1
ATOM 723 O O . LEU A 1 94 ? -6.232 -9.874 -4.780 1.00 92.06 94 LEU A O 1
ATOM 727 N N . ARG A 1 95 ? -5.744 -7.878 -5.712 1.00 92.31 95 ARG A N 1
ATOM 728 C CA . ARG A 1 95 ? -6.983 -7.192 -5.294 1.00 92.31 95 ARG A CA 1
ATOM 729 C C . ARG A 1 95 ? -8.239 -7.907 -5.813 1.00 92.31 95 ARG A C 1
ATOM 731 O O . ARG A 1 95 ? -9.258 -7.915 -5.133 1.00 92.31 95 ARG A O 1
ATOM 738 N N . GLU A 1 96 ? -8.172 -8.537 -6.986 1.00 92.00 96 GLU A N 1
ATOM 739 C CA . GLU A 1 96 ? -9.291 -9.303 -7.561 1.00 92.00 96 GLU A CA 1
ATOM 740 C C . GLU A 1 96 ? -9.533 -10.662 -6.885 1.00 92.00 96 GLU A C 1
ATOM 742 O O . GLU A 1 96 ? -10.628 -11.221 -6.978 1.00 92.00 96 GLU A O 1
ATOM 747 N N . ARG A 1 97 ? -8.516 -11.226 -6.227 1.00 91.44 97 ARG A N 1
ATOM 748 C CA . ARG A 1 97 ? -8.555 -12.591 -5.672 1.00 91.44 97 ARG A CA 1
ATOM 749 C C . ARG A 1 97 ? -8.672 -12.625 -4.157 1.00 91.44 97 ARG A C 1
ATOM 751 O O . ARG A 1 97 ? -9.115 -13.635 -3.611 1.00 91.44 97 ARG A O 1
ATOM 758 N N . LEU A 1 98 ? -8.234 -11.564 -3.492 1.00 88.75 98 LEU A N 1
ATOM 759 C CA . LEU A 1 98 ? -8.174 -11.468 -2.041 1.00 88.75 98 LEU A CA 1
ATOM 760 C C . LEU A 1 98 ? -9.318 -10.601 -1.504 1.00 88.75 98 LEU A C 1
ATOM 762 O O . LEU A 1 98 ? -9.790 -9.694 -2.191 1.00 88.75 98 LEU A O 1
ATOM 766 N N . PRO A 1 99 ? -9.783 -10.855 -0.268 1.00 88.81 99 PRO A N 1
ATOM 767 C CA . PRO A 1 99 ? -10.664 -9.911 0.406 1.00 88.81 99 PRO A CA 1
ATOM 768 C C . PRO A 1 99 ? -9.938 -8.574 0.629 1.00 88.81 99 PRO A C 1
ATOM 770 O O . PRO A 1 99 ? -8.712 -8.511 0.609 1.00 88.81 99 PRO A O 1
ATOM 773 N N . VAL A 1 100 ? -10.689 -7.498 0.880 1.00 85.12 100 VAL A N 1
ATOM 774 C CA . VAL A 1 100 ? -10.119 -6.143 1.044 1.00 85.12 100 VAL A CA 1
ATOM 775 C C . VAL A 1 100 ? -9.092 -6.074 2.180 1.00 85.12 100 VAL A C 1
ATOM 777 O O . VAL A 1 100 ? -8.082 -5.393 2.048 1.00 85.12 100 VAL A O 1
ATOM 780 N N . ASN A 1 101 ? -9.315 -6.807 3.271 1.00 80.81 101 ASN A N 1
ATOM 781 C CA . ASN A 1 101 ? -8.367 -6.890 4.384 1.00 80.81 101 ASN A CA 1
ATOM 782 C C . ASN A 1 101 ? -7.176 -7.828 4.110 1.00 80.81 101 ASN A C 1
ATOM 784 O O . ASN A 1 101 ? -6.245 -7.848 4.906 1.00 80.81 101 ASN A O 1
ATOM 788 N N . ALA A 1 102 ? -7.206 -8.586 3.007 1.00 83.12 102 ALA A N 1
ATOM 789 C CA . ALA A 1 102 ? -6.196 -9.553 2.569 1.00 83.12 102 ALA A CA 1
ATOM 790 C C . ALA A 1 102 ? -5.840 -10.658 3.583 1.00 83.12 102 ALA A C 1
ATOM 792 O O . ALA A 1 102 ? -4.858 -11.368 3.393 1.00 83.12 102 ALA A O 1
ATOM 793 N N . GLU A 1 103 ? -6.661 -10.847 4.617 1.00 83.44 103 GLU A N 1
ATOM 794 C CA . GLU A 1 103 ? -6.409 -11.829 5.673 1.00 83.44 103 GLU A CA 1
ATOM 795 C C . GLU A 1 103 ? -6.801 -13.243 5.229 1.00 83.44 103 GLU A C 1
ATOM 797 O O . GLU A 1 103 ? -7.883 -13.471 4.666 1.00 83.44 103 GLU A O 1
ATOM 802 N N . ALA A 1 104 ? -5.955 -14.228 5.536 1.00 82.19 104 ALA A N 1
ATOM 803 C CA . ALA A 1 104 ? -6.320 -15.625 5.343 1.00 82.19 104 ALA A CA 1
ATOM 804 C C . ALA A 1 104 ? -7.353 -16.072 6.401 1.00 82.19 104 ALA A C 1
ATOM 806 O O . ALA A 1 104 ? -7.282 -15.660 7.558 1.00 82.19 104 ALA A O 1
ATOM 807 N N . PRO A 1 105 ? -8.275 -17.005 6.086 1.00 83.44 105 PRO A N 1
ATOM 808 C CA . PRO A 1 105 ? -9.292 -17.453 7.047 1.00 83.44 105 PRO A CA 1
ATOM 809 C C . PRO A 1 105 ? -8.734 -18.056 8.347 1.00 83.44 105 PRO A C 1
ATOM 811 O O . PRO A 1 105 ? -9.430 -18.106 9.358 1.00 83.44 105 PRO A O 1
ATOM 814 N N . SER A 1 106 ? -7.502 -18.568 8.306 1.00 85.75 106 SER A N 1
ATOM 815 C CA . SER A 1 106 ? -6.791 -19.153 9.448 1.00 85.75 106 SER A CA 1
ATOM 816 C C . SER A 1 106 ? -5.745 -18.221 10.063 1.00 85.75 106 SER A C 1
ATOM 818 O O . SER A 1 106 ? -5.003 -18.650 10.946 1.00 85.75 106 SER A O 1
ATOM 820 N N . GLU A 1 107 ? -5.630 -16.990 9.570 1.00 83.44 107 GLU A N 1
ATOM 821 C CA . GLU A 1 107 ? -4.657 -16.020 10.054 1.00 83.44 107 GLU A CA 1
ATOM 822 C C . GLU A 1 107 ? -5.022 -15.539 11.460 1.00 83.44 107 GLU A C 1
ATOM 824 O O . GLU A 1 107 ? -6.188 -15.308 11.783 1.00 83.44 107 GLU A O 1
ATOM 829 N N . GLN A 1 108 ? -4.020 -15.423 12.333 1.00 80.69 108 GLN A N 1
ATOM 830 C CA . GLN A 1 108 ? -4.220 -14.943 13.695 1.00 80.69 108 GLN A CA 1
ATOM 831 C C . GLN A 1 108 ? -3.645 -13.537 13.842 1.00 80.69 108 GLN A C 1
ATOM 833 O O . GLN A 1 108 ? -2.489 -13.364 14.227 1.00 80.69 108 GLN A O 1
ATOM 838 N N . ILE A 1 109 ? -4.488 -12.532 13.612 1.00 78.12 109 ILE A N 1
ATOM 839 C CA . ILE A 1 109 ? -4.103 -11.135 13.814 1.00 78.12 109 ILE A CA 1
ATOM 840 C C . ILE A 1 109 ? -3.937 -10.849 15.309 1.00 78.12 109 ILE A C 1
ATOM 842 O O . ILE A 1 109 ? -4.863 -11.014 16.118 1.00 78.12 109 ILE A O 1
ATOM 846 N N . THR A 1 110 ? -2.730 -10.416 15.673 1.00 84.06 110 THR A N 1
ATOM 847 C CA . THR A 1 110 ? -2.355 -10.056 17.041 1.00 84.06 110 THR A CA 1
ATOM 848 C C . THR A 1 110 ? -1.875 -8.616 17.072 1.00 84.06 110 THR A C 1
ATOM 850 O O . THR A 1 110 ? -0.906 -8.258 16.414 1.00 84.06 110 THR A O 1
ATOM 853 N N . ILE A 1 111 ? -2.541 -7.799 17.883 1.00 86.69 111 ILE A N 1
ATOM 854 C CA . ILE A 1 111 ? -2.137 -6.414 18.119 1.00 86.69 111 ILE A CA 1
ATOM 855 C C . ILE A 1 111 ? -0.948 -6.433 19.094 1.00 86.69 111 ILE A C 1
ATOM 857 O O . ILE A 1 111 ? -1.086 -7.007 20.183 1.00 86.69 111 ILE A O 1
ATOM 861 N N . PRO A 1 112 ? 0.212 -5.847 18.741 1.00 86.44 112 PRO A N 1
ATOM 862 C CA . PRO A 1 112 ? 1.360 -5.791 19.639 1.00 86.44 112 PRO A CA 1
ATOM 863 C C . PRO A 1 112 ? 1.032 -5.054 20.943 1.00 86.44 112 PRO A C 1
ATOM 865 O O . PRO A 1 112 ? 0.262 -4.102 20.958 1.00 86.44 112 PRO A O 1
ATOM 868 N N . SER A 1 113 ? 1.655 -5.456 22.052 1.00 86.75 113 SER A N 1
ATOM 869 C CA . SER A 1 113 ? 1.448 -4.824 23.364 1.00 86.75 113 SER A CA 1
ATOM 870 C C . SER A 1 113 ? 2.406 -3.659 23.648 1.00 86.75 113 SER A C 1
ATOM 872 O O . SER A 1 113 ? 2.650 -3.344 24.814 1.00 86.75 113 SER A O 1
ATOM 874 N N . SER A 1 114 ? 3.032 -3.076 22.621 1.00 89.12 114 SER A N 1
ATOM 875 C CA . SER A 1 114 ? 3.930 -1.930 22.792 1.00 89.12 114 SER A CA 1
ATOM 876 C C . SER A 1 114 ? 3.143 -0.639 23.027 1.00 89.12 114 SER A C 1
ATOM 878 O O . SER A 1 114 ? 1.949 -0.555 22.746 1.00 89.12 114 SER A O 1
ATOM 880 N N . GLU A 1 115 ? 3.822 0.383 23.555 1.00 91.38 115 GLU A N 1
ATOM 881 C CA . GLU A 1 115 ? 3.203 1.677 23.877 1.00 91.38 115 GLU A CA 1
ATOM 882 C C . GLU A 1 115 ? 2.556 2.354 22.658 1.00 91.38 115 GLU A C 1
ATOM 884 O O . GLU A 1 115 ? 1.542 3.028 22.802 1.00 91.38 115 GLU A O 1
ATOM 889 N N . GLU A 1 116 ? 3.095 2.128 21.457 1.00 87.56 116 GLU A N 1
ATOM 890 C CA . GLU A 1 116 ? 2.565 2.653 20.192 1.00 87.56 116 GLU A CA 1
ATOM 891 C C . GLU A 1 116 ? 1.147 2.151 19.877 1.00 87.56 116 GLU A C 1
ATOM 893 O O . GLU A 1 116 ? 0.327 2.900 19.353 1.00 87.56 116 GLU A O 1
ATOM 898 N N . PHE A 1 117 ? 0.827 0.914 20.265 1.00 88.25 117 PHE A N 1
ATOM 899 C CA . PHE A 1 117 ? -0.490 0.303 20.062 1.00 88.25 117 PHE A CA 1
ATOM 900 C C . PHE A 1 117 ? -1.353 0.365 21.331 1.00 88.25 117 PHE A C 1
ATOM 902 O O . PHE A 1 117 ? -2.344 -0.359 21.470 1.00 88.25 117 PHE A O 1
ATOM 909 N N . ALA A 1 118 ? -1.004 1.228 22.290 1.00 90.56 118 ALA A N 1
ATOM 910 C CA . ALA A 1 118 ? -1.794 1.398 23.499 1.00 90.56 118 ALA A CA 1
ATOM 911 C C . ALA A 1 118 ? -3.229 1.836 23.153 1.00 90.56 118 ALA A C 1
ATOM 913 O O . ALA A 1 118 ? -3.466 2.872 22.536 1.00 90.56 118 ALA A O 1
ATOM 914 N N . GLY A 1 119 ? -4.211 1.038 23.579 1.00 89.00 119 GLY A N 1
ATOM 915 C CA . GLY A 1 119 ? -5.630 1.290 23.312 1.00 89.00 119 GLY A CA 1
ATOM 916 C C . GLY A 1 119 ? -6.151 0.726 21.988 1.00 89.00 119 GLY A C 1
ATOM 917 O O . GLY A 1 119 ? -7.345 0.864 21.714 1.00 89.00 119 GLY A O 1
ATOM 918 N N . TYR A 1 120 ? -5.308 0.060 21.197 1.00 91.19 120 TYR A N 1
ATOM 919 C CA . TYR A 1 120 ? -5.743 -0.666 20.008 1.00 91.19 120 TYR A CA 1
ATOM 920 C C . TYR A 1 120 ? -6.412 -1.972 20.446 1.00 91.19 120 TYR A C 1
ATOM 922 O O . TYR A 1 120 ? -5.915 -2.700 21.308 1.00 91.19 120 TYR A O 1
ATOM 930 N N . THR A 1 121 ? -7.576 -2.260 19.879 1.00 89.56 121 THR A N 1
ATOM 931 C CA . THR A 1 121 ? -8.373 -3.453 20.164 1.00 89.56 121 THR A CA 1
ATOM 932 C C . THR A 1 121 ? -8.873 -4.053 18.860 1.00 89.56 121 THR A C 1
ATOM 934 O O . THR A 1 121 ? -8.921 -3.385 17.832 1.00 89.56 121 THR A O 1
ATOM 937 N N . LYS A 1 122 ? -9.305 -5.317 18.898 1.00 85.88 122 LYS A N 1
ATOM 938 C CA . LYS A 1 122 ? -9.872 -5.986 17.716 1.00 85.88 122 LYS A CA 1
ATOM 939 C C . LYS A 1 122 ? -11.099 -5.270 17.143 1.00 85.88 122 LYS A C 1
ATOM 941 O O . LYS A 1 122 ? -11.372 -5.400 15.961 1.00 85.88 122 LYS A O 1
ATOM 946 N N . ASP A 1 123 ? -11.812 -4.513 17.973 1.00 85.88 123 ASP A N 1
ATOM 947 C CA . ASP A 1 123 ? -13.025 -3.799 17.568 1.00 85.88 123 ASP A CA 1
ATOM 948 C C . ASP A 1 123 ? -12.736 -2.416 16.970 1.00 85.88 123 ASP A C 1
ATOM 950 O O . ASP A 1 123 ? -13.614 -1.830 16.340 1.00 85.88 123 ASP A O 1
ATOM 954 N N . ASN A 1 124 ? -11.540 -1.861 17.210 1.00 90.06 124 ASN A N 1
ATOM 955 C CA . ASN A 1 124 ? -11.179 -0.514 16.766 1.00 90.06 124 ASN A CA 1
ATOM 956 C C . ASN A 1 124 ? -10.030 -0.478 15.750 1.00 90.06 124 ASN A C 1
ATOM 958 O O . ASN A 1 124 ? -9.585 0.608 15.385 1.00 90.06 124 ASN A O 1
ATOM 962 N N . VAL A 1 125 ? -9.562 -1.644 15.311 1.00 90.12 125 VAL A N 1
ATOM 963 C CA . VAL A 1 125 ? -8.500 -1.806 14.323 1.00 90.12 125 VAL A CA 1
ATOM 964 C C . VAL A 1 125 ? -9.088 -2.379 13.042 1.00 90.12 125 VAL A C 1
ATOM 966 O O . VAL A 1 125 ? -9.881 -3.316 13.082 1.00 90.12 125 VAL A O 1
ATOM 969 N N . VAL A 1 126 ? -8.664 -1.831 11.908 1.00 90.19 126 VAL A N 1
ATOM 970 C CA . VAL A 1 126 ? -8.914 -2.385 10.579 1.00 90.19 126 VAL A CA 1
ATOM 971 C C . VAL A 1 126 ? -7.569 -2.694 9.947 1.00 90.19 126 VAL A C 1
ATOM 973 O O . VAL A 1 126 ? -6.717 -1.812 9.829 1.00 90.19 126 VAL A O 1
ATOM 976 N N . HIS A 1 127 ? -7.384 -3.947 9.549 1.00 89.06 127 HIS A N 1
ATOM 977 C CA . HIS A 1 127 ? -6.221 -4.337 8.774 1.00 89.06 127 HIS A CA 1
ATOM 978 C C . HIS A 1 127 ? -6.430 -3.977 7.304 1.00 89.06 127 HIS A C 1
ATOM 980 O O . HIS A 1 127 ? -7.463 -4.307 6.713 1.00 89.06 127 HIS A O 1
ATOM 986 N N . VAL A 1 128 ? -5.438 -3.311 6.722 1.00 89.25 128 VAL A N 1
ATOM 987 C CA . VAL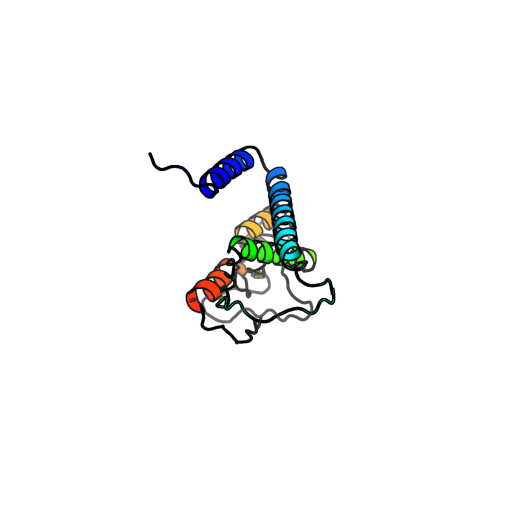 A 1 128 ? -5.351 -3.082 5.284 1.00 89.25 128 VAL A CA 1
ATOM 988 C C . VAL A 1 128 ? -3.924 -3.353 4.842 1.00 89.25 128 VAL A C 1
ATOM 990 O O . VAL A 1 128 ? -2.977 -2.806 5.402 1.00 89.25 128 VAL A O 1
ATOM 993 N N . ASP A 1 129 ? -3.774 -4.186 3.820 1.00 90.31 129 ASP A N 1
ATOM 994 C CA . ASP A 1 129 ? -2.466 -4.520 3.276 1.00 90.31 129 ASP A CA 1
ATOM 995 C C . ASP A 1 129 ? -1.859 -3.320 2.528 1.00 90.31 129 ASP A C 1
ATOM 997 O O . ASP A 1 129 ? -2.382 -2.882 1.503 1.00 90.31 129 ASP A O 1
ATOM 1001 N N . GLY A 1 130 ? -0.741 -2.800 3.037 1.00 89.19 130 GLY A N 1
ATOM 1002 C CA . GLY A 1 130 ? -0.051 -1.633 2.484 1.00 89.19 130 GLY A CA 1
ATOM 1003 C C . GLY A 1 130 ? 0.722 -1.890 1.187 1.00 89.19 130 GLY A C 1
ATOM 1004 O O . GLY A 1 130 ? 1.099 -0.933 0.508 1.00 89.19 130 GLY A O 1
ATOM 1005 N N . PHE A 1 131 ? 0.975 -3.153 0.819 1.00 90.56 131 PHE A N 1
ATOM 1006 C CA . PHE A 1 131 ? 1.445 -3.490 -0.527 1.00 90.56 131 PHE A CA 1
ATOM 1007 C C . PHE A 1 131 ? 0.303 -3.348 -1.530 1.00 90.56 131 PHE A C 1
ATOM 1009 O O . PHE A 1 131 ? 0.507 -2.839 -2.633 1.00 90.56 131 PHE A O 1
ATOM 1016 N N . LEU A 1 132 ? -0.894 -3.788 -1.137 1.00 92.00 132 LEU A N 1
ATOM 1017 C CA . LEU A 1 132 ? -2.064 -3.753 -1.997 1.00 92.00 132 LEU A CA 1
ATOM 1018 C C . LEU A 1 132 ? -2.721 -2.389 -2.058 1.00 92.00 132 LEU A C 1
ATOM 1020 O O . LEU A 1 132 ? -3.202 -2.072 -3.133 1.00 92.00 132 LEU A O 1
ATOM 1024 N N . TYR A 1 133 ? -2.771 -1.605 -0.984 1.00 91.06 133 TYR A N 1
ATOM 1025 C CA . TYR A 1 133 ? -3.515 -0.345 -0.925 1.00 91.06 133 TYR A CA 1
ATOM 1026 C C . TYR A 1 133 ? -2.657 0.786 -0.358 1.00 91.06 133 TYR A C 1
ATOM 1028 O O . TYR A 1 133 ? -2.053 0.663 0.707 1.00 91.06 133 TYR A O 1
ATOM 1036 N N . THR A 1 134 ? -2.623 1.906 -1.074 1.00 89.25 134 THR A N 1
ATOM 1037 C CA . THR A 1 134 ? -2.069 3.169 -0.575 1.00 89.25 134 THR A CA 1
ATOM 1038 C C . THR A 1 134 ? -3.050 3.854 0.377 1.00 89.25 134 THR A C 1
ATOM 1040 O O . THR A 1 134 ? -4.218 3.480 0.441 1.00 89.25 134 THR A O 1
ATOM 1043 N N . GLU A 1 135 ? -2.602 4.874 1.113 1.00 85.75 135 GLU A N 1
ATOM 1044 C CA . GLU A 1 135 ? -3.500 5.664 1.972 1.00 85.75 135 GLU A CA 1
ATOM 1045 C C . GLU A 1 135 ? -4.653 6.289 1.166 1.00 85.75 135 GLU A C 1
ATOM 1047 O O . GLU A 1 135 ? -5.804 6.211 1.601 1.00 85.75 135 GLU A O 1
ATOM 1052 N N . ASP A 1 136 ? -4.358 6.779 -0.044 1.00 88.38 136 ASP A N 1
ATOM 1053 C CA . ASP A 1 136 ? -5.349 7.332 -0.973 1.00 88.38 136 ASP A CA 1
ATOM 1054 C C . ASP A 1 136 ? -6.357 6.258 -1.426 1.00 88.38 136 ASP A C 1
ATOM 1056 O O . ASP A 1 136 ? -7.565 6.489 -1.398 1.00 88.38 136 ASP A O 1
ATOM 1060 N N . ASP A 1 137 ? -5.900 5.037 -1.750 1.00 90.62 137 ASP A N 1
ATOM 1061 C CA . ASP A 1 137 ? -6.814 3.926 -2.067 1.00 90.62 137 ASP A CA 1
ATOM 1062 C C . ASP A 1 137 ? -7.749 3.613 -0.880 1.00 90.62 137 ASP A C 1
ATOM 1064 O O . ASP A 1 137 ? -8.918 3.273 -1.067 1.00 90.62 137 ASP A O 1
ATOM 1068 N N . VAL A 1 138 ? -7.254 3.703 0.361 1.00 90.00 138 VAL A N 1
ATOM 1069 C CA . VAL A 1 138 ? -8.073 3.466 1.562 1.00 90.00 138 VAL A CA 1
ATOM 1070 C C . VAL A 1 138 ? -9.098 4.576 1.764 1.00 90.00 138 VAL A C 1
ATOM 1072 O O . VAL A 1 138 ? -10.220 4.288 2.192 1.00 90.00 138 VAL A O 1
ATOM 1075 N N . ASP A 1 139 ? -8.748 5.832 1.483 1.00 89.25 139 ASP A N 1
ATOM 1076 C CA . ASP A 1 139 ? -9.706 6.942 1.446 1.00 89.25 139 ASP A CA 1
ATOM 1077 C C . ASP A 1 139 ? -10.814 6.661 0.421 1.00 89.25 139 ASP A C 1
ATOM 1079 O O . ASP A 1 139 ? -11.992 6.640 0.785 1.00 89.25 139 ASP A O 1
ATOM 1083 N N . GLU A 1 140 ? -10.457 6.298 -0.812 1.00 91.81 140 GLU A N 1
ATOM 1084 C CA . GLU A 1 140 ? -11.429 5.971 -1.862 1.00 91.81 140 GLU A CA 1
ATOM 1085 C C . GLU A 1 140 ? -12.334 4.787 -1.492 1.00 91.81 140 GLU A C 1
ATOM 1087 O O . GLU A 1 140 ? -13.546 4.815 -1.723 1.00 91.81 140 GLU A O 1
ATOM 1092 N N . LEU A 1 141 ? -11.779 3.736 -0.882 1.00 91.12 141 LEU A N 1
ATOM 1093 C CA . LEU A 1 141 ? -12.563 2.594 -0.404 1.00 91.12 141 LEU A CA 1
ATOM 1094 C C . LEU A 1 141 ? -13.551 2.992 0.698 1.00 91.12 141 LEU A C 1
ATOM 1096 O O . LEU A 1 141 ? -14.644 2.420 0.778 1.00 91.12 141 LEU A O 1
ATOM 1100 N N . CYS A 1 142 ? -13.188 3.956 1.544 1.00 91.00 142 CYS A N 1
ATOM 1101 C CA . CYS A 1 142 ? -14.093 4.502 2.549 1.00 91.00 142 CYS A CA 1
ATOM 1102 C C . CYS A 1 142 ? -15.216 5.319 1.903 1.00 91.00 142 CYS A C 1
ATOM 1104 O O . CYS A 1 142 ? -16.382 5.134 2.256 1.00 91.00 142 CYS A O 1
ATOM 1106 N N . ASP A 1 143 ? -14.889 6.154 0.919 1.00 91.44 143 ASP A N 1
ATOM 1107 C CA . ASP A 1 143 ? -15.861 6.975 0.190 1.00 91.44 143 ASP A CA 1
ATOM 1108 C C . ASP A 1 143 ? -16.851 6.124 -0.617 1.00 91.44 143 ASP A C 1
ATOM 1110 O O . ASP A 1 143 ? -18.047 6.416 -0.673 1.00 91.44 143 ASP A O 1
ATOM 1114 N N . GLN A 1 144 ? -16.381 5.003 -1.172 1.00 91.75 144 GLN A N 1
ATOM 1115 C CA . GLN A 1 144 ? -17.214 3.999 -1.843 1.00 91.75 144 GLN A CA 1
ATOM 1116 C C . GLN A 1 144 ? -18.056 3.153 -0.869 1.00 91.75 144 GLN A C 1
ATOM 1118 O O . GLN A 1 144 ? -18.842 2.310 -1.308 1.00 91.75 144 GLN A O 1
ATOM 1123 N N . GLY A 1 145 ? -17.889 3.325 0.447 1.00 89.75 145 GLY A N 1
ATOM 1124 C CA . GLY A 1 145 ? -18.587 2.554 1.478 1.00 89.75 145 GLY A CA 1
ATOM 1125 C C . GLY A 1 145 ? -18.130 1.096 1.599 1.00 89.75 145 GLY A C 1
ATOM 1126 O O . GLY A 1 145 ? -18.830 0.286 2.207 1.00 89.75 145 GLY A O 1
ATOM 1127 N N . LYS A 1 146 ? -16.975 0.744 1.019 1.00 89.62 146 LYS A N 1
ATOM 1128 C CA . LYS A 1 146 ? -16.360 -0.590 1.134 1.00 89.62 146 LYS A CA 1
ATOM 1129 C C . LYS A 1 146 ? -15.588 -0.754 2.443 1.00 89.62 146 LYS A C 1
ATOM 1131 O O . LYS A 1 146 ? -15.495 -1.864 2.957 1.00 89.62 146 LYS A O 1
ATOM 1136 N N . LEU A 1 147 ? -15.068 0.346 2.984 1.00 91.12 147 LEU A N 1
ATOM 1137 C CA . LEU A 1 147 ? -14.462 0.438 4.311 1.00 91.12 147 LEU A CA 1
ATOM 1138 C C . LEU A 1 147 ? -15.156 1.534 5.129 1.00 91.12 147 LEU A C 1
ATOM 1140 O O . LEU A 1 147 ? -15.848 2.391 4.586 1.00 91.12 147 LEU A O 1
ATOM 1144 N N . SER A 1 148 ? -14.987 1.505 6.451 1.00 90.88 148 SER A N 1
ATOM 1145 C CA . SER A 1 148 ? -15.483 2.564 7.331 1.00 90.88 148 SER A CA 1
ATOM 1146 C C . SER A 1 148 ? -14.321 3.265 8.013 1.00 90.88 148 SER A C 1
ATOM 1148 O O . SER A 1 148 ? -13.446 2.611 8.570 1.00 90.88 148 SER A O 1
ATOM 1150 N N . ARG A 1 149 ? -14.348 4.601 8.045 1.00 91.56 149 ARG A N 1
ATOM 1151 C CA . ARG A 1 149 ? -13.399 5.410 8.832 1.00 91.56 149 ARG A CA 1
ATOM 1152 C C . ARG A 1 149 ? -13.694 5.396 10.324 1.00 91.56 149 ARG A C 1
ATOM 1154 O O . ARG A 1 149 ? -12.830 5.737 11.123 1.00 91.56 149 ARG A O 1
ATOM 1161 N N . ASN A 1 150 ? -14.924 5.056 10.700 1.00 92.06 150 ASN A N 1
ATOM 1162 C CA . ASN A 1 150 ? -15.393 5.164 12.072 1.00 92.06 150 ASN A CA 1
ATOM 1163 C C . ASN A 1 150 ? -16.169 3.920 12.503 1.00 92.06 150 ASN A C 1
ATOM 1165 O O . ASN A 1 150 ? -16.828 3.263 11.699 1.00 92.06 150 ASN A O 1
ATOM 1169 N N . TYR A 1 151 ? -16.164 3.650 13.802 1.00 89.56 151 TYR A N 1
ATOM 1170 C CA . TYR A 1 151 ? -17.016 2.649 14.428 1.00 89.56 151 TYR A CA 1
ATOM 1171 C C . TYR A 1 151 ? -17.912 3.305 15.474 1.00 89.56 151 TYR A C 1
ATOM 1173 O O . TYR A 1 151 ? -17.553 4.299 16.111 1.00 89.56 151 TYR A O 1
ATOM 1181 N N . CYS A 1 152 ? -19.109 2.758 15.656 1.00 88.81 152 CYS A N 1
ATOM 1182 C CA . CYS A 1 152 ? -20.008 3.194 16.713 1.00 88.81 152 CYS A CA 1
ATOM 1183 C C . CYS A 1 152 ? -19.521 2.665 18.067 1.00 88.81 152 CYS A C 1
ATOM 1185 O O . CYS A 1 152 ? -19.302 1.466 18.237 1.00 88.81 152 CYS A O 1
ATOM 1187 N N . GLN A 1 153 ? -19.433 3.536 19.069 1.00 86.69 153 GLN A N 1
ATOM 1188 C CA . GLN A 1 153 ? -19.108 3.116 20.435 1.00 86.69 153 GLN A CA 1
ATOM 1189 C C . GLN A 1 153 ? -20.232 2.289 21.076 1.00 86.69 153 GLN A C 1
ATOM 1191 O O . GLN A 1 153 ? -20.015 1.539 22.026 1.00 86.69 153 GLN A O 1
ATOM 1196 N N . LYS A 1 154 ? -21.456 2.462 20.567 1.00 87.81 154 LYS A N 1
ATOM 1197 C CA . LYS A 1 154 ? -22.659 1.709 20.925 1.00 87.81 154 LYS A CA 1
ATOM 1198 C C . LYS A 1 154 ? -23.385 1.395 19.623 1.00 87.81 154 LYS A C 1
ATOM 1200 O O . LYS A 1 154 ? -23.706 2.325 18.891 1.00 87.81 154 LYS A O 1
ATOM 1205 N N . CYS A 1 155 ? -23.619 0.120 19.315 1.00 80.62 155 CYS A N 1
ATOM 1206 C CA . CYS A 1 155 ? -24.188 -0.280 18.024 1.00 80.62 155 CYS A CA 1
ATOM 1207 C C . CYS A 1 155 ? -25.471 0.501 17.685 1.00 80.62 155 CYS A C 1
ATOM 1209 O O . CYS A 1 155 ? -26.373 0.608 18.516 1.00 80.62 155 CYS A O 1
ATOM 1211 N N . GLY A 1 156 ? -25.522 1.088 16.484 1.00 79.38 156 GLY A N 1
ATOM 1212 C CA . GLY A 1 156 ? -26.645 1.906 16.012 1.00 79.38 156 GLY A CA 1
ATOM 1213 C C . GLY A 1 156 ? -26.695 3.341 16.555 1.00 79.38 156 GLY A C 1
ATOM 1214 O O . GLY A 1 156 ? -27.635 4.074 16.243 1.00 79.38 156 GLY A O 1
ATOM 1215 N N . SER A 1 157 ? -25.716 3.770 17.357 1.00 88.94 157 SER A N 1
ATOM 1216 C CA . SER A 1 157 ? -25.625 5.155 17.823 1.00 88.94 157 SER A CA 1
ATOM 1217 C C . SER A 1 157 ? -24.931 6.064 16.800 1.00 88.94 157 SER A C 1
ATOM 1219 O O . SER A 1 157 ? -24.196 5.614 15.924 1.00 88.94 157 SER A O 1
ATOM 1221 N N . LYS A 1 158 ? -25.133 7.378 16.957 1.00 88.25 158 LYS A N 1
ATOM 1222 C CA . LYS A 1 158 ? -24.348 8.422 16.271 1.00 88.25 158 LYS A CA 1
ATOM 1223 C C . LYS A 1 158 ? -23.057 8.786 17.019 1.00 88.25 158 LYS A C 1
ATOM 1225 O O . LYS A 1 158 ? -22.361 9.711 16.624 1.00 88.25 158 LYS A O 1
ATOM 1230 N N . ASP A 1 159 ? -22.784 8.104 18.129 1.00 91.88 159 ASP A N 1
ATOM 1231 C CA . ASP A 1 159 ? -21.581 8.286 18.936 1.00 91.88 159 ASP A CA 1
ATOM 1232 C C . ASP A 1 159 ? -20.484 7.391 18.354 1.00 91.88 159 ASP A C 1
ATOM 1234 O O . ASP A 1 159 ? -20.418 6.189 18.640 1.00 91.88 159 ASP A O 1
ATOM 1238 N N . THR A 1 160 ? -19.702 7.963 17.440 1.00 92.31 160 THR A N 1
ATOM 1239 C CA . THR A 1 160 ? -18.699 7.251 16.648 1.00 92.31 160 THR A CA 1
ATOM 1240 C C . THR A 1 160 ? -17.286 7.698 16.987 1.00 92.31 160 THR A C 1
ATOM 1242 O O . THR A 1 160 ? -17.053 8.866 17.298 1.00 92.31 160 THR A O 1
ATOM 1245 N N . LYS A 1 161 ? -16.329 6.779 16.862 1.00 91.50 161 LYS A N 1
ATOM 1246 C CA . LYS A 1 161 ? -14.897 7.062 16.964 1.00 91.50 161 LYS A CA 1
ATOM 1247 C C . LYS A 1 161 ? -14.143 6.590 15.722 1.00 91.50 161 LYS A C 1
ATOM 1249 O O . LYS A 1 161 ? -14.606 5.640 15.090 1.00 91.50 161 LYS A O 1
ATOM 1254 N N . PRO A 1 162 ? -12.986 7.198 15.411 1.00 92.12 162 PRO A N 1
ATOM 1255 C CA . PRO A 1 162 ? -12.135 6.742 14.321 1.00 92.12 162 PRO A CA 1
ATOM 1256 C C . PRO A 1 162 ? -11.668 5.301 14.521 1.00 92.12 162 PRO A C 1
ATOM 1258 O O . PRO A 1 162 ? -11.412 4.876 15.652 1.00 92.12 162 PRO A O 1
ATOM 1261 N N . LEU A 1 163 ? -11.569 4.571 13.416 1.00 93.12 163 LEU A N 1
ATOM 1262 C CA . LEU A 1 163 ? -10.897 3.280 13.336 1.00 93.12 163 LEU A CA 1
ATOM 1263 C C . LEU A 1 163 ? -9.400 3.489 13.097 1.00 93.12 163 LEU A C 1
ATOM 1265 O O . LEU A 1 163 ? -8.996 4.421 12.402 1.00 93.12 163 LEU A O 1
ATOM 1269 N N . ASN A 1 164 ? -8.587 2.611 13.675 1.00 91.38 164 ASN A N 1
ATOM 1270 C CA . ASN A 1 164 ? -7.148 2.587 13.470 1.00 91.38 164 ASN A CA 1
ATOM 1271 C C . ASN A 1 164 ? -6.832 1.675 12.283 1.00 91.38 164 ASN A C 1
ATOM 1273 O O . ASN A 1 164 ? -7.030 0.462 12.368 1.00 91.38 164 ASN A O 1
ATOM 1277 N N . PHE A 1 165 ? -6.349 2.252 11.188 1.00 89.25 165 PHE A N 1
ATOM 1278 C CA . PHE A 1 165 ? -5.891 1.491 10.030 1.00 89.25 165 PHE A CA 1
ATOM 1279 C C . PHE A 1 165 ? -4.448 1.058 10.254 1.00 89.25 165 PHE A C 1
ATOM 1281 O O . PHE A 1 165 ? -3.592 1.892 10.547 1.00 89.25 165 PHE A O 1
ATOM 1288 N N . ILE A 1 166 ? -4.189 -0.242 10.141 1.00 87.44 166 ILE A N 1
ATOM 1289 C CA . ILE A 1 166 ? -2.846 -0.803 10.285 1.00 87.44 166 ILE A CA 1
ATOM 1290 C C . ILE A 1 166 ? -2.519 -1.705 9.099 1.00 87.44 166 ILE A C 1
ATOM 1292 O O . ILE A 1 166 ? -3.404 -2.362 8.556 1.00 87.44 166 ILE A O 1
ATOM 1296 N N . SER A 1 167 ? -1.235 -1.764 8.751 1.00 85.81 167 SER A N 1
ATOM 1297 C CA . SER A 1 167 ? -0.685 -2.708 7.778 1.00 85.81 167 SER A CA 1
ATOM 1298 C C . SER A 1 167 ? 0.434 -3.509 8.425 1.00 85.81 167 SER A C 1
ATOM 1300 O O . SER A 1 167 ? 1.294 -2.937 9.100 1.00 85.81 167 SER A O 1
ATOM 1302 N N . HIS A 1 168 ? 0.453 -4.816 8.177 1.00 78.88 168 HIS A N 1
ATOM 1303 C CA . HIS A 1 168 ? 1.605 -5.673 8.471 1.00 78.88 168 HIS A CA 1
ATOM 1304 C C . HIS A 1 168 ? 2.514 -5.893 7.253 1.00 78.88 168 HIS A C 1
ATOM 1306 O O . HIS A 1 168 ? 3.652 -6.334 7.405 1.00 78.88 168 HIS A O 1
ATOM 1312 N N . SER A 1 169 ? 2.050 -5.506 6.065 1.00 85.44 169 SER A N 1
ATOM 1313 C CA . SER A 1 169 ? 2.792 -5.604 4.809 1.00 85.44 169 SER A CA 1
ATOM 1314 C C . SER A 1 169 ? 3.614 -4.344 4.540 1.00 85.44 169 SER A C 1
ATOM 1316 O O . SER A 1 169 ? 3.209 -3.224 4.876 1.00 85.44 169 SER A O 1
ATOM 1318 N N . ALA A 1 170 ? 4.771 -4.520 3.899 1.00 87.25 170 ALA A N 1
ATOM 1319 C CA . ALA A 1 170 ? 5.578 -3.406 3.417 1.00 87.25 170 ALA A CA 1
ATOM 1320 C C . ALA A 1 170 ? 4.920 -2.751 2.194 1.00 87.25 170 ALA A C 1
ATOM 1322 O O . ALA A 1 170 ? 4.515 -3.437 1.256 1.00 87.25 170 ALA A O 1
ATOM 1323 N N . SER A 1 171 ? 4.870 -1.419 2.163 1.00 88.56 171 SER A N 1
ATOM 1324 C CA . SER A 1 171 ? 4.304 -0.697 1.023 1.00 88.56 171 SER A CA 1
ATOM 1325 C C . SER A 1 171 ? 5.178 -0.784 -0.225 1.00 88.56 171 SER A C 1
ATOM 1327 O O . SER A 1 171 ? 6.386 -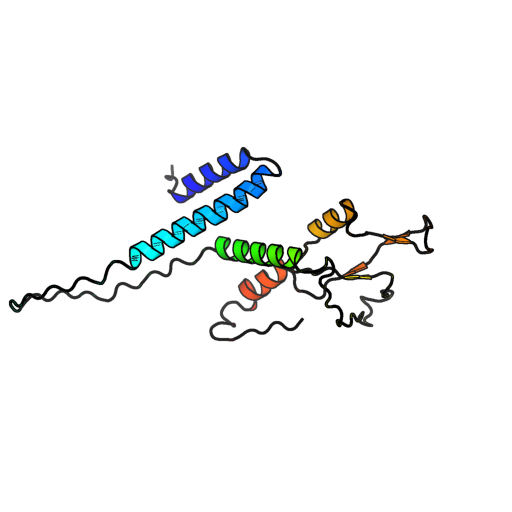1.022 -0.148 1.00 88.56 171 SER A O 1
ATOM 1329 N N . VAL A 1 172 ? 4.596 -0.515 -1.399 1.00 87.75 172 VAL A N 1
ATOM 1330 C CA . VAL A 1 172 ? 5.344 -0.473 -2.670 1.00 87.75 172 VAL A CA 1
ATOM 1331 C C . VAL A 1 172 ? 6.548 0.468 -2.574 1.00 87.75 172 VAL A C 1
ATOM 1333 O O . VAL A 1 172 ? 7.647 0.109 -2.995 1.00 87.75 172 VAL A O 1
ATOM 1336 N N . VAL A 1 173 ? 6.372 1.643 -1.965 1.00 84.94 173 VAL A N 1
ATOM 1337 C CA . VAL A 1 173 ? 7.445 2.631 -1.768 1.00 84.94 173 VAL A CA 1
ATOM 1338 C C . VAL A 1 173 ? 8.537 2.082 -0.846 1.00 84.94 173 VAL A C 1
ATOM 1340 O O . VAL A 1 173 ? 9.725 2.207 -1.150 1.00 84.94 173 VAL A O 1
ATOM 1343 N N . GLN A 1 174 ? 8.156 1.428 0.255 1.00 87.06 174 GLN A N 1
ATOM 1344 C CA . GLN A 1 174 ? 9.107 0.807 1.179 1.00 87.06 174 GLN A CA 1
ATOM 1345 C C . GLN A 1 174 ? 9.895 -0.323 0.504 1.00 87.06 174 GLN A C 1
ATOM 1347 O O . GLN A 1 174 ? 11.117 -0.381 0.643 1.00 87.06 174 GLN A O 1
ATOM 1352 N N . LEU A 1 175 ? 9.230 -1.180 -0.277 1.00 87.38 175 LEU A N 1
ATOM 1353 C CA . LEU A 1 175 ? 9.867 -2.261 -1.033 1.00 87.38 175 LEU A CA 1
ATOM 1354 C C . LEU A 1 175 ? 10.808 -1.722 -2.115 1.00 87.38 175 LEU A C 1
ATOM 1356 O O . LEU A 1 175 ? 11.928 -2.216 -2.264 1.00 87.38 175 LEU A O 1
ATOM 1360 N N . GLN A 1 176 ? 10.399 -0.683 -2.846 1.00 84.81 176 GLN A N 1
ATOM 1361 C CA . GLN A 1 176 ? 11.265 -0.014 -3.816 1.00 84.81 176 GLN A CA 1
ATOM 1362 C C . GLN A 1 176 ? 12.520 0.527 -3.141 1.00 84.81 176 GLN A C 1
ATOM 1364 O O . GLN A 1 176 ? 13.628 0.229 -3.584 1.00 84.81 176 GLN A O 1
ATOM 1369 N N . PHE A 1 177 ? 12.368 1.256 -2.036 1.00 83.06 177 PHE A N 1
ATOM 1370 C CA . PHE A 1 177 ? 13.503 1.766 -1.279 1.00 83.06 177 PHE A CA 1
ATOM 1371 C C . PHE A 1 177 ? 14.415 0.635 -0.781 1.00 83.06 177 PHE A C 1
ATOM 1373 O O . PHE A 1 177 ? 15.637 0.686 -0.957 1.00 83.06 177 PHE A O 1
ATOM 1380 N N . LEU A 1 178 ? 13.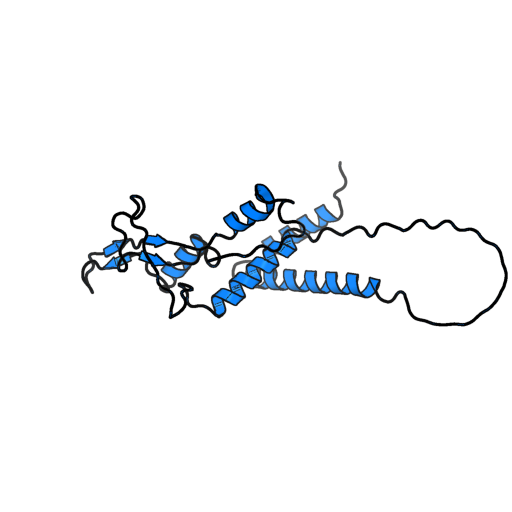832 -0.426 -0.222 1.00 86.81 178 LEU A N 1
ATOM 1381 C CA . LEU A 1 178 ? 14.574 -1.569 0.289 1.00 86.81 178 LEU A CA 1
ATOM 1382 C C . LEU A 1 178 ? 15.433 -2.214 -0.807 1.00 86.81 178 LEU A C 1
ATOM 1384 O O . LEU A 1 178 ? 16.640 -2.369 -0.623 1.00 86.81 178 LEU A O 1
ATOM 1388 N N . PHE A 1 179 ? 14.852 -2.548 -1.961 1.00 86.50 179 PHE A N 1
ATOM 1389 C CA . PHE A 1 179 ? 15.557 -3.294 -3.009 1.00 86.50 179 PHE A CA 1
ATOM 1390 C C . PHE A 1 179 ? 16.398 -2.428 -3.950 1.00 86.50 179 PHE A C 1
ATOM 1392 O O . PHE A 1 179 ? 17.422 -2.896 -4.452 1.00 86.50 179 PHE A O 1
ATOM 1399 N N . GLN A 1 180 ? 16.001 -1.181 -4.200 1.00 83.06 180 GLN A N 1
ATOM 1400 C CA . GLN A 1 180 ? 16.706 -0.297 -5.133 1.00 83.06 180 GLN A CA 1
ATOM 1401 C C . GLN A 1 180 ? 17.780 0.549 -4.448 1.00 83.06 180 GLN A C 1
ATOM 1403 O O . GLN A 1 180 ? 18.738 0.952 -5.109 1.00 83.06 180 GLN A O 1
ATOM 1408 N N . VAL A 1 181 ? 17.651 0.793 -3.139 1.00 84.81 181 VAL A N 1
ATOM 1409 C CA . VAL A 1 181 ? 18.579 1.640 -2.379 1.00 84.81 181 VAL A CA 1
ATOM 1410 C C . VAL A 1 181 ? 19.338 0.827 -1.334 1.00 84.81 181 VAL A C 1
ATOM 1412 O O . VAL A 1 181 ? 20.554 0.680 -1.442 1.00 84.81 181 VAL A O 1
ATOM 1415 N N . LEU A 1 182 ? 18.655 0.263 -0.333 1.00 86.12 182 LEU A N 1
ATOM 1416 C CA . LEU A 1 182 ? 19.330 -0.337 0.832 1.00 86.12 182 LEU A CA 1
ATOM 1417 C C . LEU A 1 182 ? 20.065 -1.647 0.518 1.00 86.12 182 LEU A C 1
ATOM 1419 O O . LEU A 1 182 ? 21.174 -1.902 1.018 1.00 86.12 182 LEU A O 1
ATOM 1423 N N . LEU A 1 183 ? 19.424 -2.490 -0.286 1.00 88.19 183 LEU A N 1
ATOM 1424 C CA . LEU A 1 183 ? 19.885 -3.825 -0.653 1.00 88.19 183 LEU A CA 1
ATOM 1425 C C . LEU A 1 183 ? 20.458 -3.887 -2.067 1.00 88.19 183 LEU A C 1
ATOM 1427 O O . LEU A 1 183 ? 20.767 -4.983 -2.547 1.00 88.19 183 LEU A O 1
ATOM 1431 N N . LYS A 1 184 ? 20.640 -2.731 -2.717 1.00 86.44 184 LYS A N 1
ATOM 1432 C CA . LYS A 1 184 ? 21.195 -2.652 -4.066 1.00 86.44 184 LYS A CA 1
ATOM 1433 C C . LYS A 1 184 ? 22.488 -3.462 -4.146 1.00 86.44 184 LYS A C 1
ATOM 1435 O O . LYS A 1 184 ? 23.363 -3.336 -3.290 1.00 86.44 184 LYS A O 1
ATOM 1440 N N . ASP A 1 185 ? 22.551 -4.360 -5.124 1.00 85.62 185 ASP A N 1
ATOM 1441 C CA . ASP A 1 185 ? 23.656 -5.293 -5.390 1.00 85.62 185 ASP A CA 1
ATOM 1442 C C . ASP A 1 185 ? 23.961 -6.333 -4.287 1.00 85.62 185 ASP A C 1
ATOM 1444 O O . ASP A 1 185 ? 24.607 -7.346 -4.559 1.00 85.62 185 ASP A O 1
ATOM 1448 N N . LYS A 1 186 ? 23.426 -6.183 -3.067 1.00 88.81 186 LYS A N 1
ATOM 1449 C CA . LYS A 1 186 ? 23.619 -7.125 -1.945 1.00 88.81 186 LYS A CA 1
ATOM 1450 C C . LYS A 1 186 ? 22.828 -8.423 -2.097 1.00 88.81 186 LYS A C 1
ATOM 1452 O O . LYS A 1 186 ? 23.188 -9.431 -1.476 1.00 88.81 186 LYS A O 1
ATOM 1457 N N . CYS A 1 187 ? 21.767 -8.391 -2.900 1.00 86.19 187 CYS A N 1
ATOM 1458 C CA . CYS A 1 187 ? 20.905 -9.536 -3.197 1.00 86.19 187 CYS A CA 1
ATOM 1459 C C . CYS A 1 187 ? 21.333 -10.315 -4.451 1.00 86.19 187 CYS A C 1
ATOM 1461 O O . CYS A 1 187 ? 20.709 -11.321 -4.781 1.00 86.19 187 CYS A O 1
ATOM 1463 N N . LYS A 1 188 ? 22.391 -9.892 -5.160 1.00 87.38 188 LYS A N 1
ATOM 1464 C CA . LYS A 1 188 ? 22.826 -10.571 -6.387 1.00 87.38 188 LYS A CA 1
ATOM 1465 C C . LYS A 1 188 ? 23.238 -12.017 -6.084 1.00 87.38 188 LYS A C 1
ATOM 1467 O O . LYS A 1 188 ? 24.068 -12.262 -5.214 1.00 87.38 188 LYS A O 1
ATOM 1472 N N . GLY A 1 189 ? 22.646 -12.967 -6.811 1.00 89.56 189 GLY A N 1
ATOM 1473 C CA . GLY A 1 189 ? 22.906 -14.402 -6.642 1.00 89.56 189 GLY A CA 1
ATOM 1474 C C . GLY A 1 189 ? 22.315 -15.015 -5.368 1.00 89.56 189 GLY A C 1
ATOM 1475 O O . GLY A 1 189 ? 22.674 -16.137 -5.022 1.00 89.56 189 GLY A O 1
ATOM 1476 N N . LYS A 1 190 ? 21.430 -14.301 -4.664 1.00 91.81 190 LYS A N 1
ATOM 1477 C CA . LYS A 1 190 ? 20.750 -14.801 -3.466 1.00 91.81 190 LYS A CA 1
ATOM 1478 C C . LYS A 1 190 ? 19.269 -15.008 -3.742 1.00 91.81 190 LYS A C 1
ATOM 1480 O O . LYS A 1 190 ? 18.664 -14.270 -4.515 1.00 91.81 190 LYS A O 1
ATOM 1485 N N . VAL A 1 191 ? 18.693 -15.986 -3.057 1.00 90.38 191 VAL A N 1
ATOM 1486 C CA . VAL A 1 191 ? 17.242 -16.132 -2.945 1.00 90.38 191 VAL A CA 1
ATOM 1487 C C . VAL A 1 191 ? 16.799 -15.301 -1.748 1.00 90.38 191 VAL A C 1
ATOM 1489 O O . VAL A 1 191 ? 17.350 -15.449 -0.658 1.00 90.38 191 VAL A O 1
ATOM 1492 N N . VAL A 1 192 ? 15.844 -14.402 -1.969 1.00 87.94 192 VAL A N 1
ATOM 1493 C CA . VAL A 1 192 ? 15.211 -13.615 -0.908 1.00 87.94 192 VAL A CA 1
ATOM 1494 C C . VAL A 1 192 ? 13.858 -14.248 -0.624 1.00 87.94 192 VAL A C 1
ATOM 1496 O O . VAL A 1 192 ? 13.096 -14.496 -1.555 1.00 87.94 192 VAL A O 1
ATOM 1499 N N . LEU A 1 193 ? 13.598 -14.537 0.647 1.00 88.19 193 LEU A N 1
ATOM 1500 C CA . LEU A 1 193 ? 12.307 -15.006 1.127 1.00 88.19 193 LEU A CA 1
ATOM 1501 C C . LEU A 1 193 ? 11.664 -13.866 1.906 1.00 88.19 193 LEU A C 1
ATOM 1503 O O . LEU A 1 193 ? 12.271 -13.357 2.849 1.00 88.19 193 LEU A O 1
ATOM 1507 N N . ASP A 1 194 ? 10.467 -13.487 1.485 1.00 82.25 194 ASP A N 1
ATOM 1508 C CA . ASP A 1 194 ? 9.594 -12.620 2.261 1.00 82.25 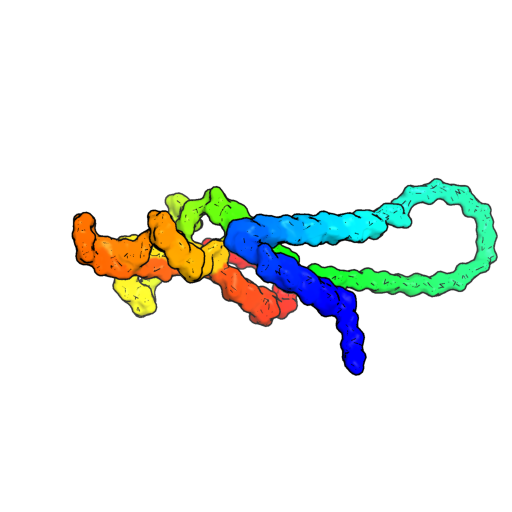194 ASP A CA 1
ATOM 1509 C C . ASP A 1 194 ? 8.776 -13.481 3.230 1.00 82.25 194 ASP A C 1
ATOM 1511 O O . ASP A 1 194 ? 8.269 -14.537 2.840 1.00 82.25 194 ASP A O 1
ATOM 1515 N N . VAL A 1 195 ? 8.716 -13.068 4.493 1.00 76.56 195 VAL A N 1
ATOM 1516 C CA . VAL A 1 195 ? 7.978 -13.766 5.551 1.00 76.56 195 VAL A CA 1
ATOM 1517 C C . VAL A 1 195 ? 7.009 -12.756 6.147 1.00 76.56 195 VAL A C 1
ATOM 1519 O O . VAL A 1 195 ? 7.402 -11.969 7.009 1.00 76.56 195 VAL A O 1
ATOM 1522 N N . GLY A 1 196 ? 5.782 -12.785 5.626 1.00 63.47 196 GLY A N 1
ATOM 1523 C CA . GLY A 1 196 ? 4.607 -12.122 6.192 1.00 63.47 196 GLY A CA 1
ATOM 1524 C C . GLY A 1 196 ? 3.980 -12.974 7.280 1.00 63.47 196 GLY A C 1
ATOM 1525 O O . GLY A 1 196 ? 3.849 -14.201 7.049 1.00 63.47 196 GLY A O 1
#

pLDDT: mean 76.1, std 18.92, range [27.88, 93.19]

Radius of gyration: 26.68 Å; chains: 1; bounding box: 69×54×75 Å

Secondary structure (DSSP, 8-state):
-PPPPHHHHHHHHHHHHHTT--THHHHHHHHHHHHHHHHHHHHHHHHTTTTS---------------------------HHHHHHHHHHHHHHHHTTS-TT---TT-------SGGGTT--TTTEEE--TTT--HHHHHHHHHTTSS-SEEESSTT-S-EEE-EEE-SSPPHHHHHHIIIIISTTTTTT-------

Foldseek 3Di:
DDDQDPVNVVVVVVVVVCVVDDDPRNVVVVVVVLVVVVVVVVVVVVVVPPPDDDDDDDDDDDDDDDDDDDDPDPPPPPDPVNVVVVLVVVLVVQPVVAQQLNDDPPDDDDQDPDPVCVPPDPQQEGHGAQQNDDPVNVVVCCVVVVDPQWDAPDPPDPRIDGGHYDHPHDHPVRVCCCDVPVCDVVCVPHDDDDDD

Sequence (196 aa):
MAELTAMDKAKDAFLELLATLEGDELLSFETFVGAAVEERLQMINEEGKDGHGHDHDHEHGPGCNHDHGPVEKGDVARSEGSKIFRLNKIIQDLRERLPVNAEAPSEQITIPSSEEFAGYTKDNVVHVDGFLYTEDDVDELCDQGKLSRNYCQKCGSKDTKPLNFISHSASVVQLQFLFQVLLKDKCKGKVVLDVG